Protein AF-A0A9C9G1F4-F1 (afdb_monomer)

Foldseek 3Di:
DDDDDDDDDDDDDDDDDDDDDDPPPPPPPPDDPDDDDDDDPPPPPCVVVVVVVDDPDDDDDDDDDDDDDPPPPDPPDDPVLLLVLLVVLCVPQPCVCQCVCPPVRPHQQALVSCVVVCVVPLVVQLVCQQPPDDPQHHVSPDPVDDSSSSSSNSVNSNLRRHDPVPRDDPPPADALVVLCVPQVCVCQCVPPPNNQHQLALPSCVVVVVVPLVVVLVCQQPPDDPQHHVSPDPPHDSSNSSNNSVVRNVNRHD

Nearest PDB structures (foldseek):
  8hn3-assembly2_B  TM=9.776E-01  e=4.120E-06  Chlorobaculum tepidum
  4j20-assembly2_B  TM=9.779E-01  e=7.455E-06  Chlorobaculum tepidum TLS
  8hn3-assembly1_A  TM=9.845E-01  e=9.761E-06  Chlorobaculum tepidum
  2zon-assembly1_G  TM=9.767E-01  e=1.892E-04  Achromobacter xylosoxidans
  5b6q-assembly2_B  TM=8.724E-01  e=4.482E-04  Shewanella violacea

Structure (mmCIF, N/CA/C/O backbone):
data_AF-A0A9C9G1F4-F1
#
_entry.id   AF-A0A9C9G1F4-F1
#
loop_
_atom_site.group_PDB
_atom_site.id
_atom_site.type_symbol
_atom_site.label_atom_id
_atom_site.label_alt_id
_atom_site.label_comp_id
_atom_site.label_asym_id
_atom_site.label_entity_id
_atom_site.label_seq_id
_atom_site.pdbx_PDB_ins_code
_atom_site.Cartn_x
_atom_site.Cartn_y
_atom_site.Cartn_z
_atom_site.occupancy
_atom_site.B_iso_or_equiv
_atom_site.auth_seq_id
_atom_site.auth_comp_id
_atom_site.auth_asym_id
_atom_site.auth_atom_id
_atom_site.pdbx_PDB_model_num
ATOM 1 N N . MET A 1 1 ? 56.735 -2.490 47.612 1.00 39.50 1 MET A N 1
ATOM 2 C CA . MET A 1 1 ? 57.978 -1.714 47.396 1.00 39.50 1 MET A CA 1
ATOM 3 C C . MET A 1 1 ? 58.076 -1.320 45.929 1.00 39.50 1 MET A C 1
ATOM 5 O O . MET A 1 1 ? 57.995 -2.221 45.115 1.00 39.50 1 MET A O 1
ATOM 9 N N . SER A 1 2 ? 58.310 -0.026 45.652 1.00 42.25 2 SER A N 1
ATOM 10 C CA . SER A 1 2 ? 58.831 0.568 44.395 1.00 42.25 2 SER A CA 1
ATOM 11 C C . SER A 1 2 ? 58.024 0.386 43.094 1.00 42.25 2 SER A C 1
ATOM 13 O O . SER A 1 2 ? 57.599 -0.707 42.782 1.00 42.25 2 SER A O 1
ATOM 15 N N . LYS A 1 3 ? 57.852 1.375 42.211 1.00 51.31 3 LYS A N 1
ATOM 16 C CA . LYS A 1 3 ? 58.327 2.765 42.153 1.00 51.31 3 LYS A CA 1
ATOM 17 C C . LYS A 1 3 ? 57.463 3.536 41.144 1.00 51.31 3 LYS A C 1
ATOM 19 O O . LYS A 1 3 ? 57.058 3.020 40.111 1.00 51.31 3 LYS A O 1
ATOM 24 N N . ASN A 1 4 ? 57.255 4.790 41.506 1.00 47.00 4 ASN A N 1
ATOM 25 C CA . ASN A 1 4 ? 56.699 5.921 40.780 1.00 47.00 4 ASN A CA 1
ATOM 26 C C . ASN A 1 4 ? 57.529 6.275 39.524 1.00 47.00 4 ASN A C 1
ATOM 28 O O . ASN A 1 4 ? 58.754 6.276 39.626 1.00 47.00 4 ASN A O 1
ATOM 32 N N . THR A 1 5 ? 56.906 6.662 38.401 1.00 59.69 5 THR A N 1
ATOM 33 C CA . THR A 1 5 ? 57.507 7.625 37.452 1.00 59.69 5 THR A CA 1
ATOM 34 C C . THR A 1 5 ? 56.445 8.531 36.820 1.00 59.69 5 THR A C 1
ATOM 36 O O . THR A 1 5 ? 55.532 8.100 36.123 1.00 59.69 5 THR A O 1
ATOM 39 N N . ASN A 1 6 ? 56.611 9.816 37.124 1.00 48.59 6 ASN A N 1
ATOM 40 C CA . ASN A 1 6 ? 55.934 10.992 36.596 1.00 48.59 6 ASN A CA 1
ATOM 41 C C . ASN A 1 6 ? 56.327 11.230 35.127 1.00 48.59 6 ASN A C 1
ATOM 43 O O . ASN A 1 6 ? 57.518 11.237 34.820 1.00 48.59 6 ASN A O 1
ATOM 47 N N . MET A 1 7 ? 55.368 11.554 34.255 1.00 56.59 7 MET A N 1
ATOM 48 C CA . MET A 1 7 ? 55.653 12.278 33.011 1.00 56.59 7 MET A CA 1
ATOM 49 C C . MET A 1 7 ? 54.975 13.646 33.041 1.00 56.59 7 MET A C 1
ATOM 51 O O . MET A 1 7 ? 53.758 13.774 32.919 1.00 56.59 7 MET A O 1
ATOM 55 N N . HIS A 1 8 ? 55.805 14.675 33.204 1.00 51.78 8 HIS A N 1
ATOM 56 C CA . HIS A 1 8 ? 55.449 16.074 33.039 1.00 51.78 8 HIS A CA 1
ATOM 57 C C . HIS A 1 8 ? 55.069 16.363 31.583 1.00 51.78 8 HIS A C 1
ATOM 59 O O . HIS A 1 8 ? 55.890 16.232 30.678 1.00 51.78 8 HIS A O 1
ATOM 65 N N . ARG A 1 9 ? 53.827 16.806 31.364 1.00 62.22 9 ARG A N 1
ATOM 66 C CA . ARG A 1 9 ? 53.417 17.470 30.125 1.00 62.22 9 ARG A CA 1
ATOM 67 C C . ARG A 1 9 ? 53.586 18.976 30.290 1.00 62.22 9 ARG A C 1
ATOM 69 O O . ARG A 1 9 ? 52.890 19.614 31.073 1.00 62.22 9 ARG A O 1
ATOM 76 N N . THR A 1 10 ? 54.539 19.514 29.545 1.00 62.12 10 THR A N 1
ATOM 77 C CA . THR A 1 10 ? 54.846 20.936 29.405 1.00 62.12 10 THR A CA 1
ATOM 78 C C . THR A 1 10 ? 53.658 21.680 28.786 1.00 62.12 10 THR A C 1
ATOM 80 O O . THR A 1 10 ? 53.332 21.476 27.619 1.00 62.12 10 THR A O 1
ATOM 83 N N . CYS A 1 11 ? 53.003 22.549 29.560 1.00 54.81 11 CYS A N 1
ATOM 84 C CA . CYS A 1 11 ? 52.003 23.493 29.057 1.00 5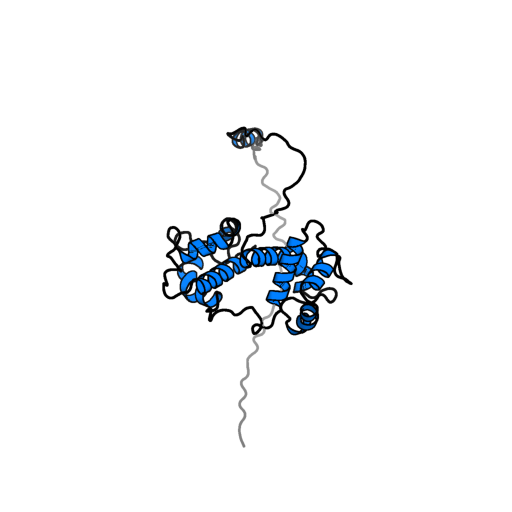4.81 11 CYS A CA 1
ATOM 85 C C . CYS A 1 11 ? 52.695 24.647 28.314 1.00 54.81 11 CYS A C 1
ATOM 87 O O . CYS A 1 11 ? 53.285 25.528 28.940 1.00 54.81 11 CYS A O 1
ATOM 89 N N . LEU A 1 12 ? 52.595 24.667 26.984 1.00 57.31 12 LEU A N 1
ATOM 90 C CA . LEU A 1 12 ? 52.912 25.839 26.166 1.00 57.31 12 LEU A CA 1
ATOM 91 C C . LEU A 1 12 ? 51.776 26.862 26.307 1.00 57.31 12 LEU A C 1
ATOM 93 O O . LEU A 1 12 ? 50.643 26.619 25.894 1.00 57.31 12 LEU A O 1
ATOM 97 N N . ARG A 1 13 ? 52.080 28.005 26.929 1.00 55.09 13 ARG A N 1
ATOM 98 C CA . ARG A 1 13 ? 51.202 29.177 27.002 1.00 55.09 13 ARG A CA 1
ATOM 99 C C . ARG A 1 13 ? 51.175 29.865 25.633 1.00 55.09 13 ARG A C 1
ATOM 101 O O . ARG A 1 13 ? 52.165 30.474 25.245 1.00 55.09 13 ARG A O 1
ATOM 108 N N . PHE A 1 14 ? 50.051 29.786 24.925 1.00 51.72 14 PHE A N 1
ATOM 109 C CA . PHE A 1 14 ? 49.761 30.672 23.798 1.00 51.72 14 PHE A CA 1
ATOM 110 C C . PHE A 1 14 ? 49.148 31.968 24.333 1.00 51.72 14 PHE A C 1
ATOM 112 O O . PHE A 1 14 ? 48.034 31.977 24.855 1.00 51.72 14 PHE A O 1
ATOM 119 N N . SER A 1 15 ? 49.904 33.057 24.230 1.00 48.03 15 SER A N 1
ATOM 120 C CA . SER A 1 15 ? 49.439 34.414 24.511 1.00 48.03 15 SER A CA 1
ATOM 121 C C . SER A 1 15 ? 48.551 34.892 23.359 1.00 48.03 15 SER A C 1
ATOM 123 O O . SER A 1 15 ? 49.014 35.019 22.228 1.00 48.03 15 SER A O 1
ATOM 125 N N . PHE A 1 16 ? 47.274 35.141 23.643 1.00 50.84 16 PHE A N 1
ATOM 126 C CA . PHE A 1 16 ? 46.303 35.706 22.706 1.00 50.84 16 PHE A CA 1
ATOM 127 C C . PHE A 1 16 ? 46.301 37.231 22.864 1.00 50.84 16 PHE A C 1
ATOM 129 O O . PHE A 1 16 ? 45.927 37.740 23.920 1.00 50.84 16 PHE A O 1
ATOM 136 N N . GLN A 1 17 ? 46.752 37.959 21.841 1.00 51.41 17 GLN A N 1
ATOM 137 C CA . GLN A 1 17 ? 46.805 39.422 21.837 1.00 51.41 17 GLN A CA 1
ATOM 138 C C . GLN A 1 17 ? 45.779 39.955 20.823 1.00 51.41 17 GLN A C 1
ATOM 140 O O . GLN A 1 17 ? 45.945 39.703 19.630 1.00 51.41 17 GLN A O 1
ATOM 145 N N . PRO A 1 18 ? 44.707 40.652 21.249 1.00 55.06 18 PRO A N 1
ATOM 146 C CA . PRO A 1 18 ? 43.699 41.173 20.340 1.00 55.06 18 PRO A CA 1
ATOM 147 C C . PRO A 1 18 ? 43.987 42.648 20.052 1.00 55.06 18 PRO A C 1
ATOM 149 O O . PRO A 1 18 ? 43.770 43.505 20.907 1.00 55.06 18 PRO A O 1
ATOM 152 N N . SER A 1 19 ? 44.459 42.981 18.852 1.00 54.28 19 SER A N 1
ATOM 153 C CA . SER A 1 19 ? 44.422 44.373 18.406 1.00 54.28 19 SER A CA 1
ATOM 154 C C . SER A 1 19 ? 44.350 44.508 16.880 1.00 54.28 19 SER A C 1
ATOM 156 O O . SER A 1 19 ? 45.116 43.913 16.133 1.00 54.28 19 SER A O 1
ATOM 158 N N . GLN A 1 20 ? 43.407 45.361 16.464 1.00 58.62 20 GLN A N 1
ATOM 159 C CA . GLN A 1 20 ? 43.347 46.095 15.195 1.00 58.62 20 GLN A CA 1
ATOM 160 C C . GLN A 1 20 ? 42.962 45.326 13.922 1.00 58.62 20 GLN A C 1
ATOM 162 O O . GLN A 1 20 ? 43.804 44.937 13.122 1.00 58.62 20 GLN A O 1
ATOM 167 N N . SER A 1 21 ? 41.657 45.234 13.648 1.00 57.12 21 SER A N 1
ATOM 168 C CA . SER A 1 21 ? 41.136 45.061 12.278 1.00 57.12 21 SER A CA 1
ATOM 169 C C . SER A 1 21 ? 39.695 45.567 12.160 1.00 57.12 21 SER A C 1
ATOM 171 O O . SER A 1 21 ? 38.778 44.799 11.897 1.00 57.12 21 SER A O 1
ATOM 173 N N . LEU A 1 22 ? 39.473 46.866 12.397 1.00 55.38 22 LEU A N 1
ATOM 174 C CA . LEU A 1 22 ? 38.133 47.457 12.235 1.00 55.38 22 LEU A CA 1
ATOM 175 C C . LEU A 1 22 ? 38.093 48.836 11.555 1.00 55.38 22 LEU A C 1
ATOM 177 O O . LEU A 1 22 ? 37.036 49.450 11.511 1.00 55.38 22 LEU A O 1
ATOM 181 N N . LEU A 1 23 ? 39.201 49.324 10.980 1.00 51.78 23 LEU A N 1
ATOM 182 C CA . LEU A 1 23 ? 39.259 50.677 10.393 1.00 51.78 23 LEU A CA 1
ATOM 183 C C . LEU A 1 23 ? 39.583 50.750 8.889 1.00 51.78 23 LEU A C 1
ATOM 185 O O . LEU A 1 23 ? 39.683 51.846 8.350 1.00 51.78 23 LEU A O 1
ATOM 189 N N . THR A 1 24 ? 39.675 49.632 8.165 1.00 52.19 24 THR A N 1
ATOM 190 C CA . THR A 1 24 ? 40.038 49.631 6.729 1.00 52.19 24 THR A CA 1
ATOM 191 C C . THR A 1 24 ? 38.861 49.543 5.744 1.00 52.19 24 THR A C 1
ATOM 193 O O . THR A 1 24 ? 39.097 49.423 4.548 1.00 52.19 24 THR A O 1
ATOM 196 N N . ILE A 1 25 ? 37.600 49.645 6.189 1.00 51.28 25 ILE A N 1
ATOM 197 C CA . ILE A 1 25 ? 36.419 49.486 5.303 1.00 51.28 25 ILE A CA 1
ATOM 198 C C . ILE A 1 25 ? 35.779 50.825 4.866 1.00 51.28 25 ILE A C 1
ATOM 200 O O . ILE A 1 25 ? 34.969 50.846 3.946 1.00 51.28 25 ILE A O 1
ATOM 204 N N . ILE A 1 26 ? 36.157 51.974 5.440 1.00 55.16 26 ILE A N 1
ATOM 205 C CA . ILE A 1 26 ? 35.406 53.235 5.227 1.00 55.16 26 ILE A CA 1
ATOM 206 C C . ILE A 1 26 ? 35.946 54.114 4.072 1.00 55.16 26 ILE A C 1
ATOM 208 O O . ILE A 1 26 ? 35.267 55.040 3.642 1.00 55.16 26 ILE A O 1
ATOM 212 N N . VAL A 1 27 ? 37.114 53.826 3.482 1.00 49.19 27 VAL A N 1
ATOM 213 C CA . VAL A 1 27 ? 37.744 54.733 2.483 1.00 49.19 27 VAL A CA 1
ATOM 214 C C . VAL A 1 27 ? 37.531 54.311 1.011 1.00 49.19 27 VAL A C 1
ATOM 216 O O . VAL A 1 27 ? 37.934 55.020 0.096 1.00 49.19 27 VAL A O 1
ATOM 219 N N . LEU A 1 28 ? 36.815 53.215 0.735 1.00 43.50 28 LEU A N 1
ATOM 220 C CA . LEU A 1 28 ? 36.560 52.711 -0.632 1.00 43.50 28 LEU A CA 1
ATOM 221 C C . LEU A 1 28 ? 35.138 53.002 -1.166 1.00 43.50 28 LEU A C 1
ATOM 223 O O . LEU A 1 28 ? 34.633 52.261 -2.000 1.00 43.50 28 LEU A O 1
ATOM 227 N N . VAL A 1 29 ? 34.476 54.072 -0.703 1.00 52.59 29 VAL A N 1
ATOM 228 C CA . VAL A 1 29 ? 33.099 54.430 -1.133 1.00 52.59 29 VAL A CA 1
ATOM 229 C C . VAL A 1 29 ? 33.038 55.675 -2.044 1.00 52.59 29 VAL A C 1
ATOM 231 O O . VAL A 1 29 ? 31.974 56.014 -2.549 1.00 52.59 29 VAL A O 1
ATOM 234 N N . SER A 1 30 ? 34.159 56.341 -2.352 1.00 54.72 30 SER A N 1
ATOM 235 C CA . SER A 1 30 ? 34.111 57.708 -2.921 1.00 54.72 30 SER A CA 1
ATOM 236 C C . SER A 1 30 ? 34.625 57.907 -4.354 1.00 54.72 30 SER A C 1
ATOM 238 O O . SER A 1 30 ? 34.910 59.045 -4.719 1.00 54.72 30 SER A O 1
ATOM 240 N N . ALA A 1 31 ? 34.728 56.878 -5.200 1.00 55.22 31 ALA A N 1
ATOM 241 C CA . ALA A 1 31 ? 34.981 57.100 -6.630 1.00 55.22 31 ALA A CA 1
ATOM 242 C C . ALA A 1 31 ? 34.637 55.872 -7.482 1.00 55.22 31 ALA A C 1
ATOM 244 O O . ALA A 1 31 ? 35.432 54.946 -7.524 1.00 55.22 31 ALA A O 1
ATOM 245 N N . LEU A 1 32 ? 33.486 55.886 -8.168 1.00 52.75 32 LEU A N 1
ATOM 246 C CA . LEU A 1 32 ? 33.290 55.319 -9.517 1.00 52.75 32 LEU A CA 1
ATOM 247 C C . LEU A 1 32 ? 31.871 55.683 -10.023 1.00 52.75 32 LEU A C 1
ATOM 249 O O . LEU A 1 32 ? 30.963 54.862 -10.057 1.00 52.75 32 LEU A O 1
ATOM 253 N N . ASN A 1 33 ? 31.670 56.952 -10.393 1.00 53.69 33 ASN A N 1
ATOM 254 C CA . ASN A 1 33 ? 30.476 57.428 -11.107 1.00 53.69 33 ASN A CA 1
ATOM 255 C C . ASN A 1 33 ? 30.832 57.686 -12.580 1.00 53.69 33 ASN A C 1
ATOM 257 O O . ASN A 1 33 ? 30.987 58.830 -13.000 1.00 53.69 33 ASN A O 1
ATOM 261 N N . LEU A 1 34 ? 30.975 56.616 -13.366 1.00 55.81 34 LEU A N 1
ATOM 262 C CA . LEU A 1 34 ? 31.088 56.685 -14.827 1.00 55.81 34 LEU A CA 1
ATOM 263 C C . LEU A 1 34 ? 30.201 55.604 -15.466 1.00 55.81 34 LEU A C 1
ATOM 265 O O . LEU A 1 34 ? 30.539 54.427 -15.464 1.00 55.81 34 LEU A O 1
ATOM 269 N N . GLY A 1 35 ? 29.062 56.055 -16.001 1.00 56.75 35 GLY A N 1
ATOM 270 C CA . GLY A 1 35 ? 28.401 55.529 -17.201 1.00 56.75 35 GLY A CA 1
ATOM 271 C C . GLY A 1 35 ? 28.007 54.051 -17.233 1.00 56.75 35 GLY A C 1
ATOM 272 O O . GLY A 1 35 ? 28.706 53.240 -17.828 1.00 56.75 35 GLY A O 1
ATOM 273 N N . MET A 1 36 ? 26.808 53.732 -16.741 1.00 50.78 36 MET A N 1
ATOM 274 C CA . MET A 1 36 ? 26.077 52.524 -17.136 1.00 50.78 36 MET A CA 1
ATOM 275 C C . MET A 1 36 ? 24.785 52.965 -17.825 1.00 50.78 36 MET A C 1
ATOM 277 O O . MET A 1 36 ? 23.850 53.429 -17.174 1.00 50.78 36 MET A O 1
ATOM 281 N N . SER A 1 37 ? 24.746 52.872 -19.154 1.00 56.50 37 SER A N 1
ATOM 282 C CA . SER A 1 37 ? 23.505 52.981 -19.920 1.00 56.50 37 SER A CA 1
ATOM 283 C C . SER A 1 37 ? 22.553 51.873 -19.467 1.00 56.50 37 SER A C 1
ATOM 285 O O . SER A 1 37 ? 22.924 50.700 -19.463 1.00 56.50 37 SER A O 1
ATOM 287 N N . SER A 1 38 ? 21.338 52.237 -19.059 1.00 57.22 38 SER A N 1
ATOM 288 C CA . SER A 1 38 ? 20.305 51.271 -18.685 1.00 57.22 38 SER A CA 1
ATOM 289 C C . SER A 1 38 ? 19.984 50.355 -19.872 1.00 57.22 38 SER A C 1
ATOM 291 O O . SER A 1 38 ? 19.696 50.876 -20.953 1.00 57.22 38 SER A O 1
ATOM 293 N N . PRO A 1 39 ? 19.967 49.020 -19.715 1.00 56.97 39 PRO A N 1
ATOM 294 C CA . PRO A 1 39 ? 19.296 48.184 -20.691 1.00 56.97 39 PRO A CA 1
ATOM 295 C C . PRO A 1 39 ? 17.797 48.474 -20.588 1.00 56.97 39 PRO A C 1
ATOM 297 O O . PRO A 1 39 ? 17.209 48.434 -19.505 1.00 56.97 39 PRO A O 1
ATOM 300 N N . THR A 1 40 ? 17.175 48.801 -21.716 1.00 55.00 40 THR A N 1
ATOM 301 C CA . THR A 1 40 ? 15.723 48.789 -21.857 1.00 55.00 40 THR A CA 1
ATOM 302 C C . THR A 1 40 ? 15.212 47.428 -21.397 1.00 55.00 40 THR A C 1
ATOM 304 O O . THR A 1 40 ? 15.60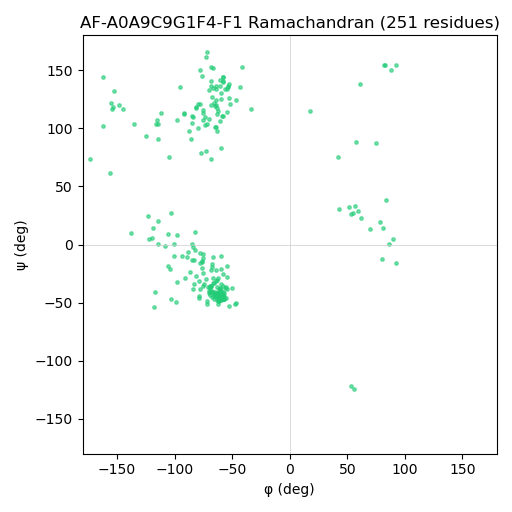6 46.388 -21.924 1.00 55.00 40 THR A O 1
ATOM 307 N N . LEU A 1 41 ? 14.344 47.435 -20.387 1.00 51.06 41 LEU A N 1
ATOM 308 C CA . LEU A 1 41 ? 13.619 46.252 -19.958 1.00 51.06 41 LEU A CA 1
ATOM 309 C C . LEU A 1 41 ? 12.708 45.846 -21.121 1.00 51.06 41 LEU A C 1
ATOM 311 O O . LEU A 1 41 ? 11.677 46.476 -21.352 1.00 51.06 41 LEU A O 1
ATOM 315 N N . ALA A 1 42 ? 13.107 44.831 -21.888 1.00 54.56 42 ALA A N 1
ATOM 316 C CA . ALA A 1 42 ? 12.196 44.173 -22.806 1.00 54.56 42 ALA A CA 1
ATOM 317 C C . ALA A 1 42 ? 11.026 43.656 -21.964 1.00 54.56 42 ALA A C 1
ATOM 319 O O . ALA A 1 42 ? 11.193 42.779 -21.115 1.00 54.56 42 ALA A O 1
ATOM 320 N N . THR A 1 43 ? 9.852 44.256 -22.140 1.00 51.84 43 THR A N 1
ATOM 321 C CA . THR A 1 43 ? 8.619 43.741 -21.562 1.00 51.84 43 THR A CA 1
ATOM 322 C C . THR A 1 43 ? 8.439 42.331 -22.108 1.00 51.84 43 THR A C 1
ATOM 324 O O . THR A 1 43 ? 8.214 42.158 -23.304 1.00 51.84 43 THR A O 1
ATOM 327 N N . VAL A 1 44 ? 8.581 41.314 -21.255 1.00 58.44 44 VAL A N 1
ATOM 328 C CA . VAL A 1 44 ? 8.171 39.956 -21.613 1.00 58.44 44 VAL A CA 1
ATOM 329 C C . VAL A 1 44 ? 6.659 40.012 -21.789 1.00 58.44 44 VAL A C 1
ATOM 331 O O . VAL A 1 44 ? 5.900 40.104 -20.826 1.00 58.44 44 VAL A O 1
ATOM 334 N N . ASN A 1 45 ? 6.231 40.062 -23.046 1.00 59.38 45 ASN A N 1
ATOM 335 C CA . ASN A 1 45 ? 4.833 40.008 -23.415 1.00 59.38 45 ASN A CA 1
ATOM 336 C C . ASN A 1 45 ? 4.355 38.567 -23.212 1.00 59.38 45 ASN A C 1
ATOM 338 O O . ASN A 1 45 ? 4.634 37.688 -24.027 1.00 59.38 45 ASN A O 1
ATOM 342 N N . ASN A 1 46 ? 3.627 38.322 -22.124 1.00 61.62 46 ASN A N 1
ATOM 343 C CA . ASN A 1 46 ? 3.092 37.000 -21.787 1.00 61.62 46 ASN A CA 1
ATOM 344 C C . ASN A 1 46 ? 2.146 36.428 -22.864 1.00 61.62 46 ASN A C 1
ATOM 346 O O . ASN A 1 46 ? 1.805 35.250 -22.806 1.00 61.62 46 ASN A O 1
ATOM 350 N N . GLN A 1 47 ? 1.756 37.225 -23.863 1.00 61.50 47 GLN A N 1
ATOM 351 C CA . GLN A 1 47 ? 0.906 36.789 -24.966 1.00 61.50 47 GLN A CA 1
ATOM 352 C C . GLN A 1 47 ? 1.580 35.761 -25.893 1.00 61.50 47 GLN A C 1
ATOM 354 O O . GLN A 1 47 ? 0.911 34.845 -26.363 1.00 61.50 47 GLN A O 1
ATOM 359 N N . GLU A 1 48 ? 2.899 35.836 -26.100 1.00 59.72 48 GLU A N 1
ATOM 360 C CA . GLU A 1 48 ? 3.618 34.910 -26.998 1.00 59.72 48 GLU A CA 1
ATOM 361 C C . GLU A 1 48 ? 3.811 33.511 -26.372 1.00 59.72 48 GLU A C 1
ATOM 363 O O . GLU A 1 48 ? 3.899 32.499 -27.069 1.00 59.72 48 GLU A O 1
ATOM 368 N N . ILE A 1 49 ? 3.796 33.434 -25.035 1.00 60.81 49 ILE A N 1
ATOM 369 C CA . ILE A 1 49 ? 3.792 32.174 -24.278 1.00 60.81 49 ILE A CA 1
ATOM 370 C C . ILE A 1 49 ? 2.405 31.518 -24.317 1.00 60.81 49 ILE A C 1
ATOM 372 O O . ILE A 1 49 ? 2.311 30.296 -24.415 1.00 60.81 49 ILE A O 1
ATOM 376 N N . ILE A 1 50 ? 1.330 32.311 -24.303 1.00 60.28 50 ILE A N 1
ATOM 377 C CA . ILE A 1 50 ? -0.054 31.812 -24.333 1.00 60.28 50 ILE A CA 1
ATOM 378 C C . ILE A 1 50 ? -0.388 31.159 -25.683 1.00 60.28 50 ILE A C 1
ATOM 380 O O . ILE A 1 50 ? -1.059 30.126 -25.709 1.00 60.28 50 ILE A O 1
ATOM 384 N N . ASP A 1 51 ? 0.138 31.671 -26.798 1.00 63.44 51 ASP A N 1
ATOM 385 C CA . ASP A 1 51 ? -0.117 31.087 -28.123 1.00 63.44 51 ASP A CA 1
ATOM 386 C C . ASP A 1 51 ? 0.514 29.695 -28.322 1.00 63.44 51 ASP A C 1
ATOM 388 O O . ASP A 1 51 ? 0.063 28.936 -29.181 1.00 63.44 51 ASP A O 1
ATOM 392 N N . ARG A 1 52 ? 1.484 29.295 -27.485 1.00 64.94 52 ARG A N 1
ATOM 393 C CA . ARG A 1 52 ? 2.049 27.929 -27.478 1.00 64.94 52 ARG A CA 1
ATOM 394 C C . ARG A 1 52 ? 1.302 26.938 -26.581 1.00 64.94 52 ARG A C 1
ATOM 396 O O . ARG A 1 5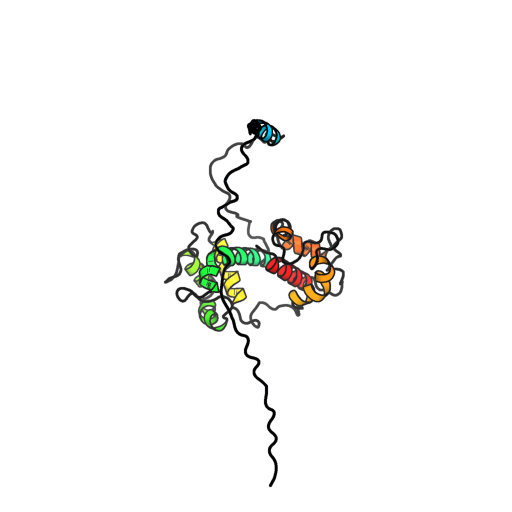2 ? 1.619 25.752 -26.615 1.00 64.94 52 ARG A O 1
ATOM 403 N N . ILE A 1 53 ? 0.322 27.401 -25.803 1.00 63.75 53 ILE A N 1
ATOM 404 C CA . ILE A 1 53 ? -0.511 26.576 -24.905 1.00 63.75 53 ILE A CA 1
ATOM 405 C C . ILE A 1 53 ? -1.921 26.391 -25.499 1.00 63.75 53 ILE A C 1
ATOM 407 O O . ILE A 1 53 ? -2.811 25.845 -24.852 1.00 63.75 53 ILE A O 1
ATOM 411 N N . LYS A 1 54 ? -2.158 26.807 -26.751 1.00 49.00 54 LYS A N 1
ATOM 412 C CA . LYS A 1 54 ? -3.430 26.520 -27.422 1.00 49.00 54 LYS A CA 1
ATOM 413 C C . LYS A 1 54 ? -3.576 25.006 -27.643 1.00 49.00 54 LYS A C 1
ATOM 415 O O . LYS A 1 54 ? -2.717 24.406 -28.293 1.00 49.00 54 LYS A O 1
ATOM 420 N N . PRO A 1 55 ? -4.633 24.367 -27.110 1.00 63.97 55 PRO A N 1
ATOM 421 C CA . PRO A 1 55 ? -4.879 22.954 -27.347 1.00 63.97 55 PRO A CA 1
ATOM 422 C C . PRO A 1 55 ? -5.210 22.732 -28.827 1.00 63.97 55 PRO A C 1
ATOM 424 O O . PRO A 1 55 ? -5.999 23.461 -29.417 1.00 63.97 55 PRO A O 1
ATOM 427 N N . VAL A 1 56 ? -4.611 21.705 -29.430 1.00 55.91 56 VAL A N 1
ATOM 428 C CA . VAL A 1 56 ? -4.778 21.358 -30.857 1.00 55.91 56 VAL A CA 1
ATOM 429 C C . VAL A 1 56 ? -6.051 20.546 -31.142 1.00 55.91 56 VAL A C 1
ATOM 431 O O . VAL A 1 56 ? -6.216 20.010 -32.234 1.00 55.91 56 VAL A O 1
ATOM 434 N N . ALA A 1 57 ? -6.955 20.438 -30.168 1.00 50.97 57 ALA A N 1
ATOM 435 C CA . ALA A 1 57 ? -8.216 19.728 -30.309 1.00 50.97 57 ALA A CA 1
ATOM 436 C C . ALA A 1 57 ? -9.301 20.381 -29.444 1.00 50.97 57 ALA A C 1
ATOM 438 O O . ALA A 1 57 ? -9.181 20.426 -28.219 1.00 50.97 57 ALA A O 1
ATOM 439 N N . GLU A 1 58 ? -10.371 20.849 -30.085 1.00 54.97 58 GLU A N 1
ATOM 440 C CA . GLU A 1 58 ? -11.635 21.150 -29.417 1.00 54.97 58 GLU A CA 1
ATOM 441 C C . GLU A 1 58 ? -12.388 19.830 -29.220 1.00 54.97 58 GLU A C 1
ATOM 443 O O . GLU A 1 58 ? -12.979 19.269 -30.142 1.00 54.97 58 GLU A O 1
ATOM 448 N N . LEU A 1 59 ? -12.309 19.286 -28.007 1.00 40.59 59 LEU A N 1
ATOM 449 C CA . LEU A 1 59 ? -13.185 18.205 -27.576 1.00 40.59 59 LEU A CA 1
ATOM 450 C C . LEU A 1 59 ? -14.480 18.838 -27.076 1.00 40.59 59 LEU A C 1
ATOM 452 O O . LEU A 1 59 ? -14.497 19.474 -26.024 1.00 40.59 59 LEU A O 1
ATOM 456 N N . ASN A 1 60 ? -15.559 18.647 -27.832 1.00 44.62 60 ASN A N 1
ATOM 457 C CA . ASN A 1 60 ? -16.906 18.984 -27.389 1.00 44.62 60 ASN A CA 1
ATOM 458 C C . ASN A 1 60 ? -17.261 18.131 -26.169 1.00 44.62 60 ASN A C 1
ATOM 460 O O . ASN A 1 60 ? -17.687 16.981 -26.296 1.00 44.62 60 ASN A O 1
ATOM 464 N N . VAL A 1 61 ? -17.090 18.703 -24.982 1.00 43.53 61 VAL A N 1
ATOM 465 C CA . VAL A 1 61 ? -17.691 18.178 -23.762 1.00 43.53 61 VAL A CA 1
ATOM 466 C C . VAL A 1 61 ? -19.096 18.754 -23.704 1.00 43.53 61 VAL A C 1
ATOM 468 O O . VAL A 1 61 ? -19.281 19.936 -23.431 1.00 43.53 61 VAL A O 1
ATOM 471 N N . VAL A 1 62 ? -20.091 17.925 -24.009 1.00 41.41 62 VAL A N 1
ATOM 472 C CA . VAL A 1 62 ? -21.472 18.231 -23.635 1.00 41.41 62 VAL A CA 1
ATOM 473 C C . VAL A 1 62 ? -21.539 18.290 -22.110 1.00 41.41 62 VAL A C 1
ATOM 475 O O . VAL A 1 62 ? -21.274 17.302 -21.423 1.00 41.41 62 VAL A O 1
ATOM 478 N N . GLU A 1 63 ? -21.828 19.481 -21.594 1.00 46.78 63 GLU A N 1
ATOM 479 C CA . GLU A 1 63 ? -22.051 19.742 -20.177 1.00 46.78 63 GLU A CA 1
ATOM 480 C C . GLU A 1 63 ? -23.274 18.966 -19.681 1.00 46.78 63 GLU A C 1
ATOM 482 O O . GLU A 1 63 ? -24.402 19.200 -20.108 1.00 46.78 63 GLU A O 1
ATOM 487 N N . ALA A 1 64 ? -23.037 18.063 -18.733 1.00 34.41 64 ALA A N 1
ATOM 488 C CA . ALA A 1 64 ? -24.038 17.620 -17.776 1.00 34.41 64 ALA A CA 1
ATOM 489 C C . ALA A 1 64 ? -23.469 17.851 -16.366 1.00 34.41 64 ALA A C 1
ATOM 491 O O . ALA A 1 64 ? -22.665 17.080 -15.849 1.00 34.41 64 ALA A O 1
ATOM 492 N N . GLU A 1 65 ? -23.820 19.023 -15.847 1.00 45.88 65 GLU A N 1
ATOM 493 C CA . GLU A 1 65 ? -23.974 19.465 -14.457 1.00 45.88 65 GLU A CA 1
ATOM 494 C C . GLU A 1 65 ? -23.325 18.634 -13.316 1.00 45.88 65 GLU A C 1
ATOM 496 O O . GLU A 1 65 ? -23.706 17.514 -12.989 1.00 45.88 65 GLU A O 1
ATOM 501 N N . THR A 1 66 ? -22.354 19.283 -12.658 1.00 42.84 66 THR A N 1
ATOM 502 C CA . THR A 1 66 ? -22.048 19.256 -11.210 1.00 42.84 66 THR A CA 1
ATOM 503 C C . THR A 1 66 ? -22.104 17.919 -10.449 1.00 42.84 66 THR A C 1
ATOM 505 O O . THR A 1 66 ? -22.891 17.722 -9.525 1.00 42.84 66 THR A O 1
ATOM 508 N N . LYS A 1 67 ? -21.086 17.072 -10.652 1.00 33.72 67 LYS A N 1
ATOM 509 C CA . LYS A 1 67 ? -20.514 16.253 -9.565 1.00 33.72 67 LYS A CA 1
ATOM 510 C C . LYS A 1 67 ? -19.060 15.912 -9.880 1.00 33.72 67 LYS A C 1
ATOM 512 O O . LYS A 1 67 ? -18.783 15.233 -10.863 1.00 33.72 67 LYS A O 1
ATOM 517 N N . VAL A 1 68 ? -18.121 16.360 -9.041 1.00 33.12 68 VAL A N 1
ATOM 518 C CA . VAL A 1 68 ? -16.761 15.796 -9.035 1.00 33.12 68 VAL A CA 1
ATOM 519 C C . VAL A 1 68 ? -16.923 14.281 -8.881 1.00 33.12 68 VAL A C 1
ATOM 521 O O . VAL A 1 68 ? -17.616 13.871 -7.942 1.00 33.12 68 VAL A O 1
ATOM 524 N N . PRO A 1 69 ? -16.347 13.440 -9.758 1.00 34.34 69 PRO A N 1
ATOM 525 C CA . PRO A 1 69 ? -16.418 12.004 -9.576 1.00 34.34 69 PRO A CA 1
ATOM 526 C C . PRO A 1 69 ? -15.740 11.673 -8.249 1.00 34.34 69 PRO A C 1
ATOM 528 O O . PRO A 1 69 ? -14.517 11.727 -8.115 1.00 34.34 69 PRO A O 1
ATOM 531 N N . SER A 1 70 ? -16.558 11.345 -7.248 1.00 40.50 70 SER A N 1
ATOM 532 C CA . SER A 1 70 ? -16.152 10.432 -6.192 1.00 40.50 70 SER A CA 1
ATOM 533 C C . SER A 1 70 ? -15.514 9.252 -6.914 1.00 40.50 70 SER A C 1
ATOM 535 O O . SER A 1 70 ? -16.113 8.730 -7.857 1.00 40.50 70 SER A O 1
ATOM 537 N N . GLN A 1 71 ? -14.272 8.914 -6.572 1.00 42.50 71 GLN A N 1
ATOM 538 C CA . GLN A 1 71 ? -13.591 7.764 -7.155 1.00 42.50 71 GLN A CA 1
ATOM 539 C C . GLN A 1 71 ? -14.280 6.488 -6.669 1.00 42.50 71 GLN A C 1
ATOM 541 O O . GLN A 1 71 ? -13.760 5.757 -5.836 1.00 42.50 71 GLN A O 1
ATOM 546 N N . THR A 1 72 ? -15.471 6.216 -7.191 1.00 40.25 72 THR A N 1
ATOM 547 C CA . THR A 1 72 ? -16.121 4.920 -7.112 1.00 40.25 72 THR A CA 1
ATOM 548 C C . THR A 1 72 ? -15.441 4.034 -8.142 1.00 40.25 72 THR A C 1
ATOM 550 O O . THR A 1 72 ? -15.946 3.823 -9.246 1.00 40.25 72 THR A O 1
ATOM 553 N N . ASN A 1 73 ? -14.265 3.522 -7.796 1.00 48.06 73 ASN A N 1
ATOM 554 C CA . ASN A 1 73 ? -13.794 2.320 -8.457 1.00 48.06 73 ASN A CA 1
ATOM 555 C C . ASN A 1 73 ? -14.658 1.182 -7.920 1.00 48.06 73 ASN A C 1
ATOM 557 O O . ASN A 1 73 ? -14.508 0.765 -6.774 1.00 48.06 73 ASN A O 1
ATOM 561 N N . ASN A 1 74 ? -15.606 0.761 -8.758 1.00 39.59 74 ASN A N 1
ATOM 562 C CA . ASN A 1 74 ? -16.421 -0.435 -8.604 1.00 39.59 74 ASN A CA 1
ATOM 563 C C . ASN A 1 74 ? -15.622 -1.556 -7.922 1.00 39.59 74 ASN A C 1
ATOM 565 O O . ASN A 1 74 ? -14.624 -2.047 -8.455 1.00 39.59 74 ASN A O 1
ATOM 569 N N . LEU A 1 75 ? -16.081 -1.942 -6.733 1.00 46.88 75 LEU A N 1
ATOM 570 C CA . LEU A 1 75 ? -15.548 -3.034 -5.935 1.00 46.88 75 LEU A CA 1
ATOM 571 C C . LEU A 1 75 ? -15.923 -4.372 -6.574 1.00 46.88 75 LEU A C 1
ATOM 573 O O . LEU A 1 75 ? -16.840 -5.036 -6.119 1.00 46.88 75 LEU A O 1
ATOM 577 N N . ASN A 1 76 ? -15.167 -4.760 -7.596 1.00 47.03 76 ASN A N 1
ATOM 578 C CA . ASN A 1 76 ? -14.808 -6.159 -7.850 1.00 47.03 76 ASN A CA 1
ATOM 579 C C . ASN A 1 76 ? -13.269 -6.301 -7.890 1.00 47.03 76 ASN A C 1
ATOM 581 O O . ASN A 1 76 ? -12.729 -7.178 -8.558 1.00 47.03 76 ASN A O 1
ATOM 585 N N . GLY A 1 77 ? -12.552 -5.380 -7.236 1.00 46.34 77 GLY A N 1
ATOM 586 C CA . GLY A 1 77 ? -11.094 -5.302 -7.238 1.00 46.34 77 GLY A CA 1
ATOM 587 C C . GLY A 1 77 ? -10.508 -6.007 -6.024 1.00 46.34 77 GLY A C 1
ATOM 588 O O . GLY A 1 77 ? -11.019 -5.852 -4.918 1.00 46.34 77 GLY A O 1
ATOM 589 N N . ASP A 1 78 ? -9.458 -6.788 -6.255 1.00 55.75 78 ASP A N 1
ATOM 590 C CA . ASP A 1 78 ? -8.799 -7.649 -5.280 1.00 55.75 78 ASP A CA 1
ATOM 591 C C . ASP A 1 78 ? -8.617 -7.022 -3.871 1.00 55.75 78 ASP A C 1
ATOM 593 O O . ASP A 1 78 ? -8.503 -5.805 -3.660 1.00 55.75 78 ASP A O 1
ATOM 597 N N . ALA A 1 79 ? -8.564 -7.887 -2.854 1.00 56.03 79 ALA A N 1
ATOM 598 C CA . ALA A 1 79 ? -8.327 -7.486 -1.463 1.00 56.03 79 ALA A CA 1
ATOM 599 C C . ALA A 1 79 ? -7.038 -6.645 -1.288 1.00 56.03 79 ALA A C 1
ATOM 601 O O . ALA A 1 79 ? -6.876 -5.918 -0.307 1.00 56.03 79 ALA A O 1
ATOM 602 N N . LEU A 1 80 ? -6.132 -6.709 -2.265 1.00 54.00 80 LEU A N 1
ATOM 603 C CA . LEU A 1 80 ? -4.809 -6.108 -2.277 1.00 54.00 80 LEU A CA 1
ATOM 604 C C . LEU A 1 80 ? -4.806 -4.627 -2.723 1.00 54.00 80 LEU A C 1
ATOM 606 O O . LEU A 1 80 ? -4.114 -3.792 -2.138 1.00 54.00 80 LEU A O 1
ATOM 610 N N . THR A 1 81 ? -5.631 -4.269 -3.697 1.00 60.25 81 THR A N 1
ATOM 611 C CA . THR A 1 81 ? -5.878 -2.917 -4.210 1.00 60.25 81 THR A CA 1
ATOM 612 C C . THR A 1 81 ? -6.640 -2.120 -3.166 1.00 60.25 81 THR A C 1
ATOM 614 O O . THR A 1 81 ? -6.292 -0.974 -2.876 1.00 60.25 81 THR A O 1
ATOM 617 N N . THR A 1 82 ? -7.602 -2.775 -2.512 1.00 65.38 82 THR A N 1
ATOM 618 C CA . THR A 1 82 ? -8.303 -2.235 -1.343 1.00 65.38 82 THR A CA 1
ATOM 619 C C . THR A 1 82 ? -7.324 -1.934 -0.202 1.00 65.38 82 THR A C 1
ATOM 621 O O . THR A 1 82 ? -7.387 -0.858 0.393 1.00 65.38 82 THR A O 1
ATOM 624 N N . ALA A 1 83 ? -6.355 -2.821 0.062 1.00 66.00 83 ALA A N 1
ATOM 625 C CA . ALA A 1 83 ? -5.337 -2.600 1.093 1.00 66.00 83 ALA A CA 1
ATOM 626 C C . ALA A 1 83 ? -4.411 -1.406 0.783 1.00 66.00 83 ALA A C 1
ATOM 628 O O . ALA A 1 83 ? -4.106 -0.609 1.673 1.00 66.00 83 ALA A O 1
ATOM 629 N N . LEU A 1 84 ? -3.993 -1.229 -0.475 1.00 68.62 84 LEU A N 1
ATOM 630 C CA . LEU A 1 84 ? -3.191 -0.067 -0.874 1.00 68.62 84 LEU A CA 1
ATOM 631 C C . LEU A 1 84 ? -3.951 1.255 -0.800 1.00 68.62 84 LEU A C 1
ATOM 633 O O . LEU A 1 84 ? -3.385 2.282 -0.411 1.00 68.62 84 LEU A O 1
ATOM 637 N N . PHE A 1 85 ? -5.217 1.245 -1.206 1.00 79.62 85 PHE A N 1
ATOM 638 C CA . PHE A 1 85 ? -6.072 2.417 -1.116 1.00 79.62 85 PHE A CA 1
ATOM 639 C C . PHE A 1 85 ? -6.304 2.804 0.351 1.00 79.62 85 PHE A C 1
ATOM 641 O O . PHE A 1 85 ? -6.102 3.962 0.725 1.00 79.62 85 PHE A O 1
ATOM 648 N N . GLY A 1 86 ? -6.563 1.810 1.204 1.00 85.88 86 GLY A N 1
ATOM 649 C CA . GLY A 1 86 ? -6.634 1.971 2.653 1.00 85.88 86 GLY A CA 1
ATOM 650 C C . GLY A 1 86 ? -5.377 2.596 3.258 1.00 85.88 86 GLY A C 1
ATOM 651 O O . GLY A 1 86 ? -5.479 3.564 4.013 1.00 85.88 86 GLY A O 1
ATOM 652 N N . ARG A 1 87 ? -4.182 2.132 2.861 1.00 85.31 87 ARG A N 1
ATOM 653 C CA . ARG A 1 87 ? -2.905 2.735 3.289 1.00 85.31 87 ARG A CA 1
ATOM 654 C C . ARG A 1 87 ? -2.817 4.213 2.937 1.00 85.31 87 ARG A C 1
ATOM 656 O O . ARG A 1 87 ? -2.402 5.020 3.764 1.00 85.31 87 ARG A O 1
ATOM 663 N N . ARG A 1 88 ? -3.175 4.583 1.704 1.00 86.00 88 ARG A N 1
ATOM 664 C CA . ARG A 1 88 ? -3.100 5.978 1.243 1.00 86.00 88 ARG A CA 1
ATOM 665 C C . ARG A 1 88 ? -3.972 6.888 2.103 1.00 86.00 88 ARG A C 1
ATOM 667 O O . ARG A 1 88 ? -3.527 7.972 2.478 1.00 86.00 88 ARG A O 1
ATOM 674 N N . ILE A 1 89 ? -5.191 6.455 2.403 1.00 93.31 89 ILE A N 1
ATOM 675 C CA . ILE A 1 89 ? -6.125 7.215 3.238 1.00 93.31 89 ILE A CA 1
ATOM 676 C C . ILE A 1 89 ? -5.610 7.287 4.675 1.00 93.31 89 ILE A C 1
ATOM 678 O O . ILE A 1 89 ? -5.549 8.380 5.238 1.00 93.31 89 ILE A O 1
ATOM 682 N N . TYR A 1 90 ? -5.133 6.168 5.232 1.00 94.94 90 TYR A N 1
ATOM 683 C CA . TYR A 1 90 ? -4.483 6.153 6.542 1.00 94.94 90 TYR A CA 1
ATOM 684 C C . TYR A 1 90 ? -3.347 7.179 6.610 1.00 94.94 90 TYR A C 1
ATOM 686 O O . TYR A 1 90 ? -3.356 8.044 7.482 1.00 94.94 90 TYR A O 1
ATOM 694 N N . SER A 1 91 ? -2.407 7.137 5.665 1.00 92.62 91 SER A N 1
ATOM 695 C CA . SER A 1 91 ? -1.248 8.032 5.640 1.00 92.62 91 SER A CA 1
ATOM 696 C C . SER A 1 91 ? -1.634 9.508 5.562 1.00 92.62 91 SER A C 1
ATOM 698 O O . SER A 1 91 ? -1.003 10.326 6.227 1.00 92.62 91 SER A O 1
ATOM 700 N N . LYS A 1 92 ? -2.661 9.856 4.776 1.00 93.75 92 LYS A N 1
ATOM 701 C CA . LYS A 1 92 ? -3.073 11.252 4.555 1.00 93.75 92 LYS A CA 1
ATOM 702 C C . LYS A 1 92 ? -3.986 11.816 5.640 1.00 93.75 92 LYS A C 1
ATOM 704 O O . LYS A 1 92 ? -3.935 13.014 5.895 1.00 93.75 92 LYS A O 1
ATOM 709 N N . THR A 1 93 ? -4.846 10.991 6.231 1.00 95.88 93 THR A N 1
ATOM 710 C CA . THR A 1 93 ? -5.929 11.465 7.109 1.00 95.88 93 THR A CA 1
ATOM 711 C C . THR A 1 93 ? -5.783 10.960 8.537 1.00 95.88 93 THR A C 1
ATOM 713 O O . THR A 1 93 ? -5.998 11.716 9.476 1.00 95.88 93 THR A O 1
ATOM 716 N N . CYS A 1 94 ? -5.392 9.702 8.729 1.00 96.00 94 CYS A N 1
ATOM 717 C CA . CYS A 1 94 ? -5.459 9.057 10.041 1.00 96.00 94 CYS A CA 1
ATOM 718 C C . CYS A 1 94 ? -4.117 9.079 10.792 1.00 96.00 94 CYS A C 1
ATOM 720 O O . CYS A 1 94 ? -4.096 9.125 12.022 1.00 96.00 94 CYS A O 1
ATOM 722 N N . LYS A 1 95 ? -2.993 9.028 10.065 1.00 95.62 95 LYS A N 1
ATOM 723 C CA . LYS A 1 95 ? -1.639 8.814 10.603 1.00 95.62 95 LYS A CA 1
ATOM 724 C C . LYS A 1 95 ? -1.176 9.923 11.543 1.00 95.62 95 LYS A C 1
ATOM 726 O O . LYS A 1 95 ? -0.425 9.634 12.470 1.00 95.62 95 LYS A O 1
ATOM 731 N N . SER A 1 96 ? -1.627 11.161 11.347 1.00 93.88 96 SER A N 1
ATOM 732 C CA . SER A 1 96 ? -1.293 12.284 12.235 1.00 93.88 96 SER A CA 1
ATOM 733 C C . SER A 1 96 ? -1.635 11.977 13.696 1.00 93.88 96 SER A C 1
ATOM 735 O O . SER A 1 96 ? -0.840 12.287 14.584 1.00 93.88 96 SER A O 1
ATOM 737 N N . CYS A 1 97 ? -2.759 11.291 13.928 1.00 96.25 97 CYS A N 1
ATOM 738 C CA . CYS A 1 97 ? -3.203 10.884 15.256 1.00 96.25 97 CYS A CA 1
ATOM 739 C C . CYS A 1 97 ? -2.860 9.426 15.572 1.00 96.25 97 CYS A C 1
ATOM 741 O O . CYS A 1 97 ? -2.269 9.138 16.606 1.00 96.25 97 CYS A O 1
ATOM 743 N N . HIS A 1 98 ? -3.173 8.493 14.673 1.00 95.88 98 HIS A N 1
ATOM 744 C CA . HIS A 1 98 ? -3.001 7.055 14.911 1.00 95.88 98 HIS A CA 1
ATOM 745 C C . HIS A 1 98 ? -1.578 6.533 14.661 1.00 95.88 98 HIS A C 1
ATOM 747 O O . HIS A 1 98 ? -1.302 5.364 14.918 1.00 95.88 98 HIS A O 1
ATOM 753 N N . GLY A 1 99 ? -0.665 7.375 14.175 1.00 92.62 99 GLY A N 1
ATOM 754 C CA . GLY A 1 99 ? 0.770 7.085 14.145 1.00 92.62 99 GLY A CA 1
ATOM 755 C C . GLY A 1 99 ? 1.508 7.576 15.393 1.00 92.62 99 GLY A C 1
ATOM 756 O O . GLY A 1 99 ? 2.514 6.986 15.771 1.00 92.62 99 GLY A O 1
ATOM 757 N N . SER A 1 100 ? 1.011 8.638 16.036 1.00 90.38 100 SER A N 1
ATOM 758 C CA . SER A 1 100 ? 1.641 9.295 17.193 1.00 90.38 100 SER A CA 1
ATOM 759 C C . SER A 1 100 ? 0.963 8.974 18.528 1.00 90.38 100 SER A C 1
ATOM 761 O O . SER A 1 100 ? 1.579 9.112 19.580 1.00 90.38 100 SER A O 1
ATOM 763 N N . GLY A 1 101 ? -0.299 8.544 18.491 1.00 91.12 101 GLY A N 1
ATOM 764 C CA . GLY A 1 101 ? -1.120 8.293 19.671 1.00 91.12 101 GLY A CA 1
ATOM 765 C C . GLY A 1 101 ? -1.692 9.555 20.311 1.00 91.12 101 GLY A C 1
ATOM 766 O O . GLY A 1 101 ? -2.065 9.527 21.482 1.00 91.12 101 GLY A O 1
ATOM 767 N N . ILE A 1 102 ? -1.755 10.674 19.579 1.00 91.62 102 ILE A N 1
ATOM 768 C CA . ILE A 1 102 ? -2.301 11.930 20.111 1.00 91.62 102 ILE A CA 1
ATOM 769 C C . ILE A 1 102 ? -3.747 11.732 20.593 1.00 91.62 102 ILE A C 1
ATOM 771 O O . ILE A 1 102 ? -4.511 10.985 19.981 1.00 91.62 102 ILE A O 1
ATOM 775 N N . MET A 1 103 ? -4.137 12.408 21.677 1.00 89.50 103 MET A N 1
ATOM 776 C CA . MET A 1 103 ? -5.482 12.297 22.269 1.00 89.50 103 MET A CA 1
ATOM 777 C C . MET A 1 103 ? -5.879 10.858 22.655 1.00 89.50 103 MET A C 1
ATOM 779 O O . MET A 1 103 ? -7.052 10.488 22.542 1.00 89.50 103 MET A O 1
ATOM 783 N N . ASP A 1 104 ? -4.899 10.054 23.080 1.00 88.81 104 ASP A N 1
ATOM 784 C CA . ASP A 1 104 ? -5.046 8.630 23.408 1.00 88.81 104 ASP A CA 1
ATOM 785 C C . ASP A 1 104 ? -5.552 7.784 22.227 1.00 88.81 104 ASP A C 1
ATOM 787 O O . ASP A 1 104 ? -6.223 6.760 22.400 1.00 88.81 104 ASP A O 1
ATOM 791 N N . ALA A 1 105 ? -5.244 8.211 20.997 1.00 92.94 105 ALA A N 1
ATOM 792 C CA . ALA A 1 105 ? -5.544 7.433 19.807 1.00 92.94 105 ALA A CA 1
ATOM 793 C C . ALA A 1 105 ? -4.755 6.108 19.828 1.00 92.94 105 ALA A C 1
ATOM 795 O O . ALA A 1 105 ? -3.546 6.108 20.072 1.00 92.94 105 ALA A O 1
ATOM 796 N N . PRO A 1 106 ? -5.388 4.959 19.529 1.00 92.94 106 PRO A N 1
ATOM 797 C CA . PRO A 1 106 ? -4.668 3.697 19.441 1.00 92.94 106 PRO A CA 1
ATOM 798 C C . PRO A 1 106 ? -3.662 3.748 18.287 1.00 92.94 106 PRO A C 1
ATOM 800 O O . PRO A 1 106 ? -4.029 4.026 17.139 1.00 92.94 106 PRO A O 1
ATOM 803 N N . THR A 1 107 ? -2.392 3.482 18.599 1.00 93.31 107 THR A N 1
ATOM 804 C CA . THR A 1 107 ? -1.282 3.554 17.645 1.00 93.31 107 THR A CA 1
ATOM 805 C C . THR A 1 107 ? -1.211 2.313 16.770 1.00 93.31 107 THR A C 1
ATOM 807 O O . THR A 1 107 ? -1.099 1.196 17.271 1.00 93.31 107 THR A O 1
ATOM 810 N N . VAL A 1 108 ? -1.303 2.490 15.453 1.00 90.75 108 VAL A N 1
ATOM 811 C CA . VAL A 1 108 ? -1.185 1.384 14.488 1.00 90.75 108 VAL A CA 1
ATOM 812 C C . VAL A 1 108 ? 0.190 0.729 14.621 1.00 90.75 108 VAL A C 1
ATOM 814 O O . VAL A 1 108 ? 1.195 1.426 14.752 1.00 90.75 108 VAL A O 1
ATOM 817 N N . GLY A 1 109 ? 0.234 -0.604 14.609 1.00 84.12 109 GLY A N 1
ATOM 818 C CA . GLY A 1 109 ? 1.456 -1.382 14.858 1.00 84.12 109 GLY A CA 1
ATOM 819 C C . GLY A 1 109 ? 1.659 -1.794 16.316 1.00 84.12 109 GLY A C 1
ATOM 820 O O . GLY A 1 109 ? 2.421 -2.721 16.590 1.00 84.12 109 GLY A O 1
ATOM 821 N N . ASN A 1 110 ? 0.946 -1.185 17.268 1.00 86.56 110 ASN A N 1
ATOM 822 C CA . ASN A 1 110 ? 0.943 -1.651 18.651 1.00 86.56 110 ASN A CA 1
ATOM 823 C C . ASN A 1 110 ? -0.107 -2.755 18.832 1.00 86.56 110 ASN A C 1
ATOM 825 O O . ASN A 1 110 ? -1.270 -2.510 19.153 1.00 86.56 110 ASN A O 1
ATOM 829 N N . THR A 1 111 ? 0.327 -3.998 18.639 1.00 83.56 111 THR A N 1
ATOM 830 C CA . THR A 1 111 ? -0.544 -5.182 18.695 1.00 83.56 111 THR A CA 1
ATOM 831 C C . THR A 1 111 ? -1.266 -5.335 20.035 1.00 83.56 111 THR A C 1
ATOM 833 O O . THR A 1 111 ? -2.435 -5.718 20.075 1.00 83.56 111 THR A O 1
ATOM 836 N N . LYS A 1 112 ? -0.607 -4.979 21.145 1.00 85.81 112 LYS A N 1
ATOM 837 C CA . LYS A 1 112 ? -1.185 -5.076 22.493 1.00 85.81 112 LYS A CA 1
ATOM 838 C C . LYS A 1 112 ? -2.290 -4.047 22.721 1.00 85.81 112 LYS A C 1
ATOM 840 O O . LYS A 1 112 ? -3.312 -4.394 23.306 1.00 85.81 112 LYS A O 1
ATOM 845 N N . SER A 1 113 ? -2.109 -2.806 22.264 1.00 83.44 113 SER A N 1
ATOM 846 C CA . SER A 1 113 ? -3.147 -1.777 22.401 1.00 83.44 113 SER A CA 1
ATOM 847 C C . SER A 1 113 ? -4.321 -2.013 21.449 1.00 83.44 113 SER A C 1
ATOM 849 O O . SER A 1 113 ? -5.453 -1.693 21.798 1.00 83.44 113 SER A O 1
ATOM 851 N N . TRP A 1 114 ? -4.085 -2.633 20.287 1.00 91.75 114 TRP A N 1
ATOM 852 C CA . TRP A 1 114 ? -5.121 -2.922 19.291 1.00 91.75 114 TRP A CA 1
ATOM 853 C C . TRP A 1 114 ? -5.955 -4.171 19.553 1.00 91.75 114 TRP A C 1
ATOM 855 O O . TRP A 1 114 ? -7.120 -4.193 19.157 1.00 91.75 114 TRP A O 1
ATOM 865 N N . ALA A 1 115 ? -5.433 -5.175 20.257 1.00 88.06 115 ALA A N 1
ATOM 866 C CA . ALA A 1 115 ? -6.172 -6.395 20.593 1.00 88.06 115 ALA A CA 1
ATOM 867 C C . ALA A 1 115 ? -7.607 -6.155 21.135 1.00 88.06 115 ALA A C 1
ATOM 869 O O . ALA A 1 115 ? -8.549 -6.717 20.568 1.00 88.06 115 ALA A O 1
ATOM 870 N N . PRO A 1 116 ? -7.844 -5.289 22.148 1.00 90.69 116 PRO A N 1
ATOM 871 C CA . PRO A 1 116 ? -9.200 -5.024 22.643 1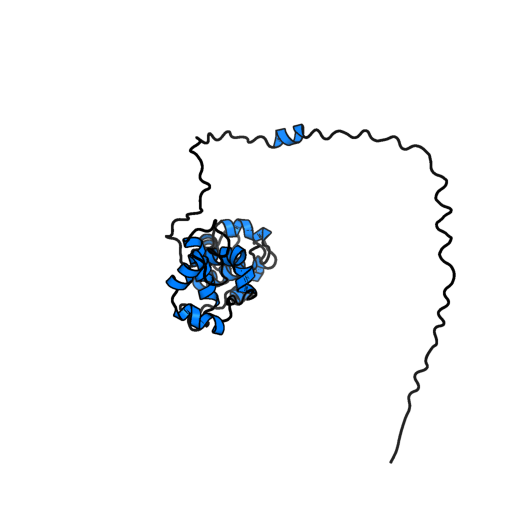.00 90.69 116 PRO A CA 1
ATOM 872 C C . PRO A 1 116 ? -10.092 -4.276 21.643 1.00 90.69 116 PRO A C 1
ATOM 874 O O . PRO A 1 116 ? -11.315 -4.320 21.761 1.00 90.69 116 PRO A O 1
ATOM 877 N N . HIS A 1 117 ? -9.515 -3.565 20.673 1.00 90.75 117 HIS A N 1
ATOM 878 C CA . HIS A 1 117 ? -10.263 -2.898 19.608 1.00 90.75 117 HIS A CA 1
ATOM 879 C C . HIS A 1 117 ? -10.683 -3.903 18.535 1.00 90.75 117 HIS A C 1
ATOM 881 O O . HIS A 1 117 ? -11.851 -3.943 18.157 1.00 90.75 117 HIS A O 1
ATOM 887 N N . ILE A 1 118 ? -9.758 -4.763 18.112 1.00 88.31 118 ILE A N 1
ATOM 888 C CA . ILE A 1 118 ? -9.991 -5.823 17.124 1.00 88.31 118 ILE A CA 1
ATOM 889 C C . ILE A 1 118 ? -11.041 -6.818 17.631 1.00 88.31 118 ILE A C 1
ATOM 891 O O . ILE A 1 118 ? -11.923 -7.209 16.869 1.00 88.31 118 ILE A O 1
ATOM 895 N N . ALA A 1 119 ? -11.028 -7.147 18.927 1.00 87.62 119 ALA A N 1
ATOM 896 C CA . ALA A 1 119 ? -12.017 -8.029 19.553 1.00 87.62 119 ALA A CA 1
ATOM 897 C C . ALA A 1 119 ? -13.471 -7.52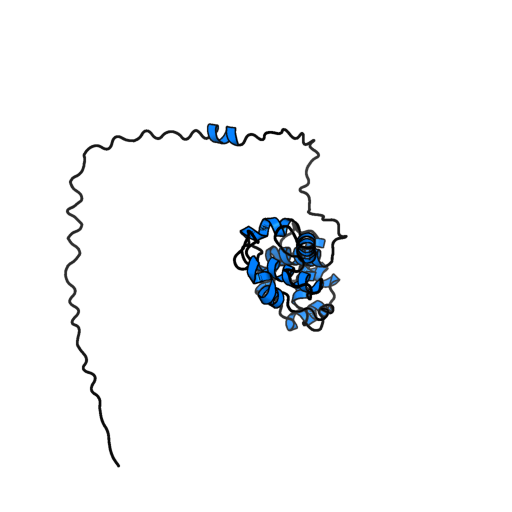7 19.444 1.00 87.62 119 ALA A C 1
ATOM 899 O O . ALA A 1 119 ? -14.401 -8.323 19.541 1.00 87.62 119 ALA A O 1
ATOM 900 N N . LYS A 1 120 ? -13.691 -6.223 19.216 1.00 89.00 120 LYS A N 1
ATOM 901 C CA . LYS A 1 120 ? -15.036 -5.660 18.985 1.00 89.00 120 LYS A CA 1
ATOM 902 C C . LYS A 1 120 ? -15.576 -5.950 17.585 1.00 89.00 120 LYS A C 1
ATOM 904 O O . LYS A 1 120 ? -16.764 -5.765 17.343 1.00 89.00 120 LYS A O 1
ATOM 909 N N . GLY A 1 121 ? -14.709 -6.386 16.675 1.00 83.56 121 GLY A N 1
ATOM 910 C CA . GLY A 1 121 ? -15.039 -6.665 15.289 1.00 83.56 121 GLY A CA 1
ATOM 911 C C . GLY A 1 121 ? -14.917 -5.444 14.379 1.00 83.56 121 GLY A C 1
ATOM 912 O O . GLY A 1 121 ? -15.137 -4.295 14.767 1.00 83.56 121 GLY A O 1
ATOM 913 N N . LEU A 1 122 ? -14.587 -5.725 13.119 1.00 82.44 122 LEU A N 1
ATOM 914 C CA . LEU A 1 122 ? -14.392 -4.721 12.079 1.00 82.44 122 LEU A CA 1
ATOM 915 C C . LEU A 1 122 ? -15.613 -3.801 11.855 1.00 82.44 122 LEU A C 1
ATOM 917 O O . LEU A 1 122 ? -15.393 -2.596 11.740 1.00 82.44 122 LEU A O 1
ATOM 921 N N . PRO A 1 123 ? -16.878 -4.282 11.835 1.00 87.88 123 PRO A N 1
ATOM 922 C CA . PRO A 1 123 ? -18.030 -3.403 11.608 1.00 87.88 123 PRO A CA 1
ATOM 923 C C . PRO A 1 123 ? -18.139 -2.271 12.635 1.00 87.88 123 PRO A C 1
ATOM 925 O O . PRO A 1 123 ? -18.381 -1.128 12.259 1.00 87.88 123 PRO A O 1
ATOM 928 N N . ILE A 1 124 ? -17.872 -2.564 13.911 1.00 92.44 124 ILE A N 1
ATOM 929 C CA . ILE A 1 124 ? -17.911 -1.571 14.992 1.00 92.44 124 ILE A CA 1
ATOM 930 C C . ILE A 1 124 ? -16.785 -0.544 14.840 1.00 92.44 124 ILE A C 1
ATOM 932 O O . ILE A 1 124 ? -16.999 0.650 15.044 1.00 92.44 124 ILE A O 1
ATOM 936 N N . LEU A 1 125 ? -15.583 -0.984 14.458 1.00 93.88 125 LEU A N 1
ATOM 937 C CA . LEU A 1 125 ? -14.461 -0.073 14.211 1.00 93.88 125 LEU A CA 1
ATOM 938 C C . LEU A 1 125 ? -14.750 0.877 13.044 1.00 93.88 125 LEU A C 1
ATOM 940 O O . LEU A 1 125 ? -14.477 2.071 13.145 1.00 93.88 125 LEU A O 1
ATOM 944 N N . VAL A 1 126 ? -15.336 0.358 11.963 1.00 95.62 126 VAL A N 1
ATOM 945 C CA . VAL A 1 126 ? -15.732 1.152 10.793 1.00 95.62 126 VAL A CA 1
ATOM 946 C C . VAL A 1 126 ? -16.842 2.136 11.153 1.00 95.62 126 VAL A C 1
ATOM 948 O O . VAL A 1 126 ? -16.740 3.312 10.814 1.00 95.62 126 VAL A O 1
ATOM 951 N N . GLU A 1 127 ? -17.861 1.703 11.894 1.00 95.06 127 GLU A N 1
ATOM 952 C CA . GLU A 1 127 ? -18.942 2.581 12.343 1.00 95.06 127 GLU A CA 1
ATOM 953 C C . GLU A 1 127 ? -18.422 3.738 13.203 1.00 95.06 127 GLU A C 1
ATOM 955 O O . GLU A 1 127 ? -18.749 4.896 12.938 1.00 95.06 127 GLU A O 1
ATOM 960 N N . HIS A 1 128 ? -17.570 3.448 14.191 1.00 97.50 128 HIS A N 1
ATOM 961 C CA . HIS A 1 128 ? -16.927 4.475 15.012 1.00 97.50 128 HIS A CA 1
ATOM 962 C C . HIS A 1 128 ? -16.060 5.426 14.182 1.00 97.50 128 HIS A C 1
ATOM 964 O O . HIS A 1 128 ? -16.048 6.625 14.445 1.00 97.50 128 HIS A O 1
ATOM 970 N N . ALA A 1 129 ? -15.357 4.927 13.164 1.00 97.19 129 ALA A N 1
ATOM 971 C CA . ALA A 1 129 ? -14.557 5.774 12.287 1.00 97.19 129 ALA A CA 1
ATOM 972 C C . ALA A 1 129 ? -15.425 6.680 11.397 1.00 97.19 129 ALA A C 1
ATOM 974 O O . ALA A 1 129 ? -15.062 7.831 11.166 1.00 97.19 129 ALA A O 1
ATOM 975 N N . ILE A 1 130 ? -16.582 6.201 10.927 1.00 97.75 130 ILE A N 1
ATOM 976 C CA . ILE A 1 130 ? -17.522 6.983 10.108 1.00 97.75 130 ILE A CA 1
ATOM 977 C C . ILE A 1 130 ? -18.225 8.044 10.958 1.00 97.75 130 ILE A C 1
ATOM 979 O O . ILE A 1 130 ? -18.224 9.220 10.596 1.00 97.75 130 ILE A O 1
ATOM 983 N N . LYS A 1 131 ? -18.801 7.644 12.096 1.00 97.50 131 LYS A N 1
ATOM 984 C CA . LYS A 1 131 ? -19.632 8.510 12.950 1.00 97.50 131 LYS A CA 1
ATOM 985 C C . LYS A 1 131 ? -18.832 9.352 13.944 1.00 97.50 131 LYS A C 1
ATOM 987 O O . LYS A 1 131 ? -19.381 10.286 14.518 1.00 97.50 131 LYS A O 1
ATOM 992 N N . GLY A 1 132 ? -17.552 9.042 14.131 1.00 95.81 132 GLY A N 1
ATOM 993 C CA . GLY A 1 132 ? -16.740 9.569 15.223 1.00 95.81 132 GLY A CA 1
ATOM 994 C C . GLY A 1 132 ? -16.970 8.782 16.514 1.00 95.81 132 GLY A C 1
ATOM 995 O O . GLY A 1 132 ? -18.017 8.165 16.725 1.00 95.81 132 GLY A O 1
ATOM 996 N N . PHE A 1 133 ? -15.971 8.781 17.393 1.00 95.50 133 PHE A N 1
ATOM 997 C CA . PHE A 1 133 ? -16.042 8.077 18.671 1.00 95.50 133 PHE A CA 1
ATOM 998 C C . PHE A 1 133 ? -15.096 8.699 19.694 1.00 95.50 133 PHE A C 1
ATOM 1000 O O . PHE A 1 133 ? -13.880 8.728 19.501 1.00 95.50 133 PHE A O 1
ATOM 1007 N N . LYS A 1 134 ? -15.645 9.152 20.827 1.00 93.31 134 LYS A N 1
ATOM 1008 C CA . LYS A 1 134 ? -14.894 9.893 21.855 1.00 93.31 134 LYS A CA 1
ATOM 1009 C C . LYS A 1 134 ? -14.169 11.100 21.233 1.00 93.31 134 LYS A C 1
ATOM 1011 O O . LYS A 1 134 ? -14.815 11.941 20.623 1.00 93.31 134 LYS A O 1
ATOM 1016 N N . ASN A 1 135 ? -12.843 11.159 21.361 1.00 93.88 135 ASN A N 1
ATOM 1017 C CA . ASN A 1 135 ? -11.998 12.214 20.803 1.00 93.88 135 ASN A CA 1
ATOM 1018 C C . ASN A 1 135 ? -11.746 12.050 19.291 1.00 93.88 135 ASN A C 1
ATOM 1020 O O . ASN A 1 135 ? -11.143 12.930 18.682 1.00 93.88 135 ASN A O 1
ATOM 1024 N N . MET A 1 136 ? -12.164 10.932 18.680 1.00 95.81 136 MET A N 1
ATOM 1025 C CA . MET A 1 136 ? -11.990 10.691 17.249 1.00 95.81 136 MET A CA 1
ATOM 1026 C C . MET A 1 136 ? -13.089 11.416 16.454 1.00 95.81 136 MET A C 1
ATOM 1028 O O . MET A 1 136 ? -14.267 11.084 16.624 1.00 95.81 136 MET A O 1
ATOM 1032 N N . PRO A 1 137 ? -12.738 12.366 15.566 1.00 96.00 137 PRO A N 1
ATOM 1033 C CA . PRO A 1 137 ? -13.717 13.059 14.738 1.00 96.00 137 PRO A CA 1
ATOM 1034 C C . PRO A 1 137 ? -14.355 12.120 13.696 1.00 96.00 137 PRO A C 1
ATOM 1036 O O . PRO A 1 137 ? -13.699 11.171 13.247 1.00 96.00 137 PRO A O 1
ATOM 1039 N N . PRO A 1 138 ? -15.598 12.398 13.252 1.00 97.56 138 PRO A N 1
ATOM 1040 C CA . PRO A 1 138 ? -16.231 11.670 12.155 1.00 97.56 138 PRO A CA 1
ATOM 1041 C C . PRO A 1 138 ? -15.346 11.653 10.909 1.00 97.56 138 PRO A C 1
ATOM 1043 O O . PRO A 1 138 ? -14.744 12.669 10.546 1.00 97.56 138 PRO A O 1
ATOM 1046 N N . LYS A 1 139 ? -15.240 10.487 10.269 1.00 96.94 139 LYS A N 1
ATOM 1047 C CA . LYS A 1 139 ? -14.398 10.239 9.087 1.00 96.94 139 LYS A CA 1
ATOM 1048 C C . LYS A 1 139 ? -12.938 10.676 9.261 1.00 96.94 139 LYS A C 1
ATOM 1050 O O . LYS A 1 139 ? -12.297 11.145 8.322 1.00 96.94 139 LYS A O 1
ATOM 1055 N N . GLY A 1 140 ? -12.410 10.584 10.485 1.00 94.00 140 GLY A N 1
ATOM 1056 C CA . GLY A 1 140 ? -11.047 11.019 10.804 1.00 94.00 140 GLY A CA 1
ATOM 1057 C C . GLY A 1 140 ? -10.812 12.518 10.583 1.00 94.00 140 GLY A C 1
ATOM 1058 O O . GLY A 1 140 ? -9.677 12.930 10.370 1.00 94.00 140 GLY A O 1
ATOM 1059 N N . GLY A 1 141 ? -11.874 13.331 10.600 1.00 95.25 141 GLY A N 1
ATOM 1060 C CA . GLY A 1 141 ? -11.808 14.775 10.369 1.00 95.25 141 GLY A CA 1
ATOM 1061 C C . GLY A 1 141 ? -11.862 15.170 8.893 1.00 95.25 141 GLY A C 1
ATOM 1062 O O . GLY A 1 141 ? -11.847 16.359 8.587 1.00 95.25 141 GLY A O 1
ATOM 1063 N N . ASN A 1 142 ? -11.969 14.204 7.975 1.00 96.06 142 ASN A N 1
ATOM 1064 C CA . ASN A 1 142 ? -12.126 14.462 6.550 1.00 96.06 142 ASN A CA 1
ATOM 1065 C C . ASN A 1 142 ? -13.497 13.984 6.053 1.00 96.06 142 ASN A C 1
ATOM 1067 O O . ASN A 1 142 ? -13.660 12.854 5.595 1.00 96.06 142 ASN A O 1
ATOM 1071 N N . LEU A 1 143 ? -14.482 14.884 6.094 1.00 95.38 143 LEU A N 1
ATOM 1072 C CA . LEU A 1 143 ? -15.863 14.596 5.686 1.00 95.38 143 LEU A CA 1
ATOM 1073 C C . LEU A 1 143 ? -16.029 14.310 4.182 1.00 95.38 143 LEU A C 1
ATOM 1075 O O . LEU A 1 143 ? -17.092 13.848 3.778 1.00 95.38 143 LEU A O 1
ATOM 1079 N N . SER A 1 144 ? -15.001 14.557 3.361 1.00 95.44 144 SER A N 1
ATOM 1080 C CA . SER A 1 144 ? -15.035 14.249 1.924 1.00 95.44 144 SER A CA 1
ATOM 1081 C C . SER A 1 144 ? -14.814 12.768 1.602 1.00 95.44 144 SER A C 1
ATOM 1083 O O . SER A 1 144 ? -15.121 12.342 0.490 1.00 95.44 144 SER A O 1
ATOM 1085 N N . LEU A 1 145 ? -14.298 11.983 2.556 1.00 93.00 145 LEU A N 1
ATOM 1086 C CA . LEU A 1 145 ? -14.071 10.551 2.364 1.00 93.00 145 LEU A CA 1
ATOM 1087 C C . LEU A 1 145 ? -15.401 9.799 2.263 1.00 93.00 145 LEU A C 1
ATOM 1089 O O . LEU A 1 145 ? -16.344 10.078 3.008 1.00 93.00 145 LEU A O 1
ATOM 1093 N N . SER A 1 146 ? -15.475 8.813 1.372 1.00 94.06 146 SER A N 1
ATOM 1094 C CA . SER A 1 146 ? -16.610 7.886 1.317 1.00 94.06 146 SER A CA 1
ATOM 1095 C C . SER A 1 146 ? -16.595 6.921 2.516 1.00 94.06 146 SER A C 1
ATOM 1097 O O . SER A 1 146 ? -15.606 6.822 3.243 1.00 94.06 146 SER A O 1
ATOM 1099 N N . ASP A 1 147 ? -17.699 6.222 2.779 1.00 91.56 147 ASP A N 1
ATOM 1100 C CA . ASP A 1 147 ? -17.720 5.194 3.835 1.00 91.56 147 ASP A CA 1
ATOM 1101 C C . ASP A 1 147 ? -16.806 4.007 3.479 1.00 91.56 147 ASP A C 1
ATOM 1103 O O . ASP A 1 147 ? -16.147 3.445 4.356 1.00 91.56 147 ASP A O 1
ATOM 1107 N N . ASP A 1 148 ? -16.690 3.687 2.187 1.00 84.12 148 ASP A N 1
ATOM 1108 C CA . ASP A 1 148 ? -15.790 2.649 1.681 1.00 84.12 148 ASP A CA 1
ATOM 1109 C C . ASP A 1 148 ? -14.314 3.049 1.813 1.00 84.12 148 ASP A C 1
ATOM 1111 O O . ASP A 1 148 ? -13.479 2.213 2.165 1.00 84.12 148 ASP A O 1
ATOM 1115 N N . ASP A 1 149 ? -13.990 4.333 1.637 1.00 88.44 149 ASP A N 1
ATOM 1116 C CA . ASP A 1 149 ? -12.652 4.884 1.887 1.00 88.44 149 ASP A CA 1
ATOM 1117 C C . ASP A 1 149 ? -12.260 4.679 3.357 1.00 88.44 149 ASP A C 1
ATOM 1119 O O . ASP A 1 149 ? -11.177 4.176 3.674 1.00 88.44 149 ASP A O 1
ATOM 1123 N N . ILE A 1 150 ? -13.171 5.022 4.273 1.00 95.75 150 ILE A N 1
ATOM 1124 C CA . ILE A 1 150 ? -12.964 4.830 5.711 1.00 95.75 150 ILE A CA 1
ATOM 1125 C C . ILE A 1 150 ? -12.809 3.346 6.035 1.00 95.75 150 ILE A C 1
ATOM 1127 O O . ILE A 1 150 ? -11.883 2.969 6.754 1.00 95.75 150 ILE A O 1
ATOM 1131 N N . LYS A 1 151 ? -13.655 2.483 5.469 1.00 90.56 151 LYS A N 1
ATOM 1132 C CA . LYS A 1 151 ? -13.562 1.031 5.648 1.00 90.56 151 LYS A CA 1
ATOM 1133 C C . LYS A 1 151 ? -12.216 0.480 5.179 1.00 90.56 151 LYS A C 1
ATOM 1135 O O . LYS A 1 151 ? -11.604 -0.314 5.894 1.00 90.56 151 LYS A O 1
ATOM 1140 N N . ALA A 1 152 ? -11.725 0.913 4.019 1.00 85.50 152 ALA A N 1
ATOM 1141 C CA . ALA A 1 152 ? -10.418 0.513 3.505 1.00 85.50 152 ALA A CA 1
ATOM 1142 C C . ALA A 1 152 ? -9.281 0.958 4.441 1.00 85.50 152 ALA A C 1
ATOM 1144 O O . ALA A 1 152 ? -8.382 0.168 4.739 1.00 85.50 152 ALA A O 1
ATOM 1145 N N . ALA A 1 153 ? -9.334 2.190 4.955 1.00 93.31 153 ALA A N 1
ATOM 1146 C CA . ALA A 1 153 ? -8.345 2.696 5.906 1.00 93.31 153 ALA A CA 1
ATOM 1147 C C . ALA A 1 153 ? -8.357 1.916 7.230 1.00 93.31 153 ALA A C 1
ATOM 1149 O O . ALA A 1 153 ? -7.300 1.511 7.711 1.00 93.31 153 ALA A O 1
ATOM 1150 N N . VAL A 1 154 ? -9.537 1.636 7.792 1.00 93.88 154 VAL A N 1
ATOM 1151 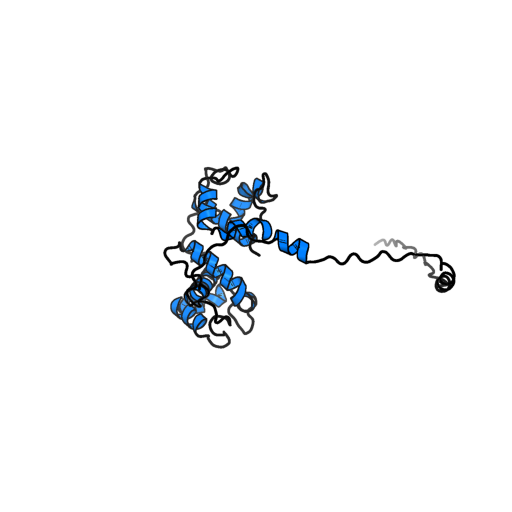C CA . VAL A 1 154 ? -9.674 0.845 9.027 1.00 93.88 154 VAL A CA 1
ATOM 1152 C C . VAL A 1 154 ? -9.146 -0.576 8.828 1.00 93.88 154 VAL A C 1
ATOM 1154 O O . VAL A 1 154 ? -8.413 -1.073 9.681 1.00 93.88 154 VAL A O 1
ATOM 1157 N N . ASN A 1 155 ? -9.438 -1.206 7.687 1.00 88.06 155 ASN A N 1
ATOM 1158 C CA . ASN A 1 155 ? -8.876 -2.512 7.334 1.00 88.06 155 ASN A CA 1
ATOM 1159 C C . ASN A 1 155 ? -7.347 -2.497 7.308 1.00 88.06 155 ASN A C 1
ATOM 1161 O O . ASN A 1 155 ? -6.723 -3.386 7.881 1.00 88.06 155 ASN A O 1
ATOM 1165 N N . TYR A 1 156 ? -6.743 -1.475 6.697 1.00 89.81 156 TYR A N 1
ATOM 1166 C CA . TYR A 1 156 ? -5.292 -1.304 6.720 1.00 89.81 156 TYR A CA 1
ATOM 1167 C C . TYR A 1 156 ? -4.763 -1.213 8.162 1.00 89.81 156 TYR A C 1
ATOM 1169 O O . TYR A 1 156 ? -3.815 -1.910 8.514 1.00 89.81 156 TYR A O 1
ATOM 1177 N N . MET A 1 157 ? -5.389 -0.400 9.015 1.00 92.56 157 MET A N 1
ATOM 1178 C CA . MET A 1 157 ? -4.957 -0.202 10.405 1.00 92.56 157 MET A CA 1
ATOM 1179 C C . MET A 1 157 ? -5.050 -1.483 11.242 1.00 92.56 157 MET A C 1
ATOM 1181 O O . MET A 1 157 ? -4.131 -1.778 12.004 1.00 92.56 157 MET A O 1
ATOM 1185 N N . VAL A 1 158 ? -6.133 -2.249 11.078 1.00 90.81 158 VAL A N 1
ATOM 1186 C CA . VAL A 1 158 ? -6.307 -3.566 11.706 1.00 90.81 158 VAL A CA 1
ATOM 1187 C C . VAL A 1 158 ? -5.236 -4.537 11.211 1.00 90.81 158 VAL A C 1
ATOM 1189 O O . VAL A 1 158 ? -4.529 -5.105 12.036 1.00 90.81 158 VAL A O 1
ATOM 1192 N N . ASP A 1 159 ? -5.049 -4.670 9.894 1.00 85.75 159 ASP A N 1
ATOM 1193 C CA . ASP A 1 159 ? -4.047 -5.569 9.295 1.00 85.75 159 ASP A CA 1
ATOM 1194 C C . ASP A 1 159 ? -2.623 -5.281 9.794 1.00 85.75 159 ASP A C 1
ATOM 1196 O O . ASP A 1 159 ? -1.847 -6.197 10.061 1.00 85.75 159 ASP A O 1
ATOM 1200 N N . HIS A 1 160 ? -2.294 -4.002 9.986 1.00 86.75 160 HIS A N 1
ATOM 1201 C CA . HIS A 1 160 ? -0.984 -3.560 10.470 1.00 86.75 160 HIS A CA 1
ATOM 1202 C C . HIS A 1 160 ? -0.867 -3.569 11.997 1.00 86.75 160 HIS A C 1
ATOM 1204 O O . HIS A 1 160 ? 0.184 -3.213 12.520 1.00 86.75 160 HIS A O 1
ATOM 1210 N N . SER A 1 161 ? -1.915 -3.974 12.718 1.00 89.81 161 SER A N 1
ATOM 1211 C CA . SER A 1 161 ? -1.923 -4.068 14.184 1.00 89.81 161 SER A CA 1
ATOM 1212 C C . SER A 1 161 ? -2.252 -5.473 14.694 1.00 89.81 161 SER A C 1
ATOM 1214 O O . SER A 1 161 ? -2.361 -5.678 15.903 1.00 89.81 161 SER A O 1
ATOM 1216 N N . LEU A 1 162 ? -2.387 -6.453 13.799 1.00 80.81 162 LEU A N 1
ATOM 1217 C CA . LEU A 1 162 ? -2.497 -7.862 14.160 1.00 80.81 162 LEU A CA 1
ATOM 1218 C C . LEU A 1 162 ? -1.124 -8.437 14.553 1.00 80.81 162 LEU A C 1
ATOM 1220 O O . LEU A 1 162 ? -0.102 -8.072 13.963 1.00 80.81 162 LEU A O 1
ATOM 1224 N N . PRO A 1 163 ? -1.071 -9.371 15.521 1.00 66.62 163 PRO A N 1
ATOM 1225 C CA . PRO A 1 163 ? 0.072 -10.262 15.676 1.00 66.62 163 PRO A CA 1
ATOM 1226 C C . PRO A 1 163 ? 0.361 -10.979 14.352 1.00 66.62 163 PRO A C 1
ATOM 1228 O O . PRO A 1 163 ? -0.569 -11.462 13.703 1.00 66.62 163 PRO A O 1
ATOM 1231 N N . GLN A 1 164 ? 1.639 -11.075 13.978 1.00 53.53 164 GLN A N 1
ATOM 1232 C CA . GLN A 1 164 ? 2.092 -11.693 12.720 1.00 53.53 164 GLN A CA 1
ATOM 1233 C C . GLN A 1 164 ? 1.563 -13.133 12.538 1.00 53.53 164 GLN A C 1
ATOM 1235 O O . GLN A 1 164 ? 1.293 -13.545 11.419 1.00 53.53 164 GLN A O 1
ATOM 1240 N N . GLU A 1 165 ? 1.296 -13.837 13.641 1.00 48.72 165 GLU A N 1
ATOM 1241 C CA . GLU A 1 165 ? 0.703 -15.185 13.707 1.00 48.72 165 GLU A CA 1
ATOM 1242 C C . GLU A 1 165 ? -0.771 -15.265 13.247 1.00 48.72 165 GLU A C 1
ATOM 1244 O O . GLU A 1 165 ? -1.282 -16.340 12.956 1.00 48.72 165 GLU A O 1
ATOM 1249 N N . THR A 1 166 ? -1.488 -14.136 13.224 1.00 45.66 166 THR A N 1
ATOM 1250 C CA . THR A 1 166 ? -2.937 -14.065 12.922 1.00 45.66 166 THR A CA 1
ATOM 1251 C C . THR A 1 166 ? -3.253 -13.310 11.634 1.00 45.66 166 THR A C 1
ATOM 1253 O O . THR A 1 166 ? -4.421 -13.176 11.261 1.00 45.66 166 THR A O 1
ATOM 1256 N N . LYS A 1 167 ? -2.222 -12.818 10.937 1.00 51.31 167 LYS A N 1
ATOM 1257 C CA . LYS A 1 167 ? -2.373 -12.343 9.563 1.00 51.31 167 LYS A CA 1
ATOM 1258 C C . LYS A 1 167 ? -2.779 -13.553 8.714 1.00 51.31 167 LYS A C 1
ATOM 1260 O O . LYS A 1 167 ? -2.236 -14.633 8.929 1.00 51.31 167 LYS A O 1
ATOM 1265 N N . ALA A 1 168 ? -3.754 -13.406 7.808 1.00 47.56 168 ALA A N 1
ATOM 1266 C CA . ALA A 1 168 ? -4.154 -14.488 6.896 1.00 47.56 168 ALA A CA 1
ATOM 1267 C C . ALA A 1 168 ? -2.898 -15.195 6.343 1.00 47.56 168 ALA A C 1
ATOM 1269 O O . ALA A 1 168 ? -1.941 -14.482 6.025 1.00 47.56 168 ALA A O 1
ATOM 1270 N N . PRO A 1 169 ? -2.858 -16.543 6.298 1.00 39.53 169 PRO A N 1
ATOM 1271 C CA . PRO A 1 169 ? -1.607 -17.286 6.210 1.00 39.53 169 PRO A CA 1
ATOM 1272 C C . PRO A 1 169 ? -0.786 -16.808 5.015 1.00 39.53 169 PRO A C 1
ATOM 1274 O O . PRO A 1 169 ? -1.193 -16.955 3.864 1.00 39.53 169 PRO A O 1
ATOM 1277 N N . ALA A 1 170 ? 0.365 -16.205 5.307 1.00 44.72 170 ALA A N 1
ATOM 1278 C CA . ALA A 1 170 ? 1.395 -15.966 4.317 1.00 44.72 170 ALA A CA 1
ATOM 1279 C C . ALA A 1 170 ? 1.987 -17.335 3.962 1.00 44.72 170 ALA A C 1
ATOM 1281 O O . ALA A 1 170 ? 2.653 -17.963 4.783 1.00 44.72 170 ALA A O 1
ATOM 1282 N N . SER A 1 171 ? 1.683 -17.823 2.764 1.00 38.44 171 SER A N 1
ATOM 1283 C CA . SER A 1 171 ? 2.173 -19.083 2.206 1.00 38.44 171 SER A CA 1
ATOM 1284 C C . SER A 1 171 ? 3.700 -19.099 2.103 1.00 38.44 171 SER A C 1
ATOM 1286 O O . SER A 1 171 ? 4.202 -18.777 1.044 1.00 38.44 171 SER A O 1
ATOM 1288 N N . THR A 1 172 ? 4.461 -19.414 3.160 1.00 41.28 172 THR A N 1
ATOM 1289 C CA . THR A 1 172 ? 5.943 -19.545 3.100 1.00 41.28 172 THR A CA 1
ATOM 1290 C C . THR A 1 172 ? 6.652 -18.444 2.287 1.00 41.28 172 THR A C 1
ATOM 1292 O O . THR A 1 172 ? 7.669 -18.699 1.653 1.00 41.28 172 THR A O 1
ATOM 1295 N N . VAL A 1 173 ? 6.079 -17.237 2.258 1.00 50.09 173 VAL A N 1
ATOM 1296 C CA . VAL A 1 173 ? 6.508 -16.165 1.362 1.00 50.09 173 VAL A CA 1
ATOM 1297 C C . VAL A 1 173 ? 7.770 -15.573 1.957 1.00 50.09 173 VAL A C 1
ATOM 1299 O O . VAL A 1 173 ? 7.757 -15.095 3.098 1.00 50.09 173 VAL A O 1
ATOM 1302 N N . THR A 1 174 ? 8.860 -15.615 1.195 1.00 61.66 174 THR A N 1
ATOM 1303 C CA . THR A 1 174 ? 10.090 -14.910 1.561 1.00 61.66 174 THR A CA 1
ATOM 1304 C C . THR A 1 174 ? 9.751 -13.427 1.700 1.00 61.66 174 THR A C 1
ATOM 1306 O O . THR A 1 174 ? 8.923 -12.894 0.959 1.00 61.66 174 THR A O 1
ATOM 1309 N N . SER A 1 175 ? 10.317 -12.734 2.693 1.00 79.38 175 SER A N 1
ATOM 1310 C CA . SER A 1 175 ? 9.938 -11.338 2.933 1.00 79.38 175 SER A CA 1
ATOM 1311 C C . SER A 1 175 ? 10.152 -10.500 1.663 1.00 79.38 175 SER A C 1
ATOM 1313 O O . SER A 1 175 ? 11.190 -10.589 1.008 1.00 79.38 175 SER A O 1
ATOM 1315 N N . GLY A 1 176 ? 9.169 -9.666 1.302 1.00 84.25 176 GLY A N 1
ATOM 1316 C CA . GLY A 1 176 ? 9.251 -8.839 0.091 1.00 84.25 176 GLY A CA 1
ATOM 1317 C C . GLY A 1 176 ? 10.469 -7.907 0.067 1.00 84.25 176 GLY A C 1
ATOM 1318 O O . GLY A 1 176 ? 10.945 -7.550 -1.006 1.00 84.25 176 GLY A O 1
ATOM 1319 N N . SER A 1 177 ? 10.999 -7.546 1.242 1.00 85.50 177 SER A N 1
ATOM 1320 C CA . SER A 1 177 ? 12.266 -6.825 1.370 1.00 85.50 177 SER A CA 1
ATOM 1321 C C . SER A 1 177 ? 13.471 -7.681 0.980 1.00 85.50 177 SER A C 1
ATOM 1323 O O . SER A 1 177 ? 14.309 -7.190 0.237 1.00 85.50 177 SER A O 1
ATOM 1325 N N . SER A 1 178 ? 13.537 -8.950 1.409 1.00 85.94 178 SER A N 1
ATOM 1326 C CA . SER A 1 178 ? 14.625 -9.866 1.027 1.00 85.94 178 SER A CA 1
ATOM 1327 C C . SER A 1 178 ? 14.628 -10.088 -0.479 1.00 85.94 178 SER A C 1
ATOM 1329 O O . SER A 1 178 ? 15.634 -9.852 -1.126 1.00 85.94 178 SER A O 1
ATOM 1331 N N . ILE A 1 179 ? 13.473 -10.400 -1.075 1.00 93.50 179 ILE A N 1
ATOM 1332 C CA . ILE A 1 179 ? 13.377 -10.597 -2.533 1.00 93.50 179 ILE A CA 1
ATOM 1333 C C . ILE A 1 179 ? 13.779 -9.325 -3.292 1.00 93.50 179 ILE A C 1
ATOM 1335 O O . ILE A 1 179 ? 14.439 -9.388 -4.330 1.00 93.50 179 ILE A O 1
ATOM 1339 N N . PHE A 1 180 ? 13.399 -8.149 -2.780 1.00 94.81 180 PHE A N 1
ATOM 1340 C CA . PHE A 1 180 ? 13.864 -6.898 -3.363 1.00 94.81 180 PHE A CA 1
ATOM 1341 C C . PHE A 1 180 ? 15.388 -6.772 -3.291 1.00 94.81 180 PHE A C 1
ATOM 1343 O O . PHE A 1 180 ? 15.990 -6.432 -4.304 1.00 94.81 180 PHE A O 1
ATOM 1350 N N . GLU A 1 181 ? 15.998 -7.014 -2.133 1.00 92.25 181 GLU A N 1
ATOM 1351 C CA . GLU A 1 181 ? 17.450 -6.928 -1.935 1.00 92.25 181 GLU A CA 1
ATOM 1352 C C . GLU A 1 181 ? 18.207 -7.925 -2.824 1.00 92.25 181 GLU A C 1
ATOM 1354 O O . GLU A 1 181 ? 19.163 -7.534 -3.493 1.00 92.25 181 GLU A O 1
ATOM 1359 N N . ASP A 1 182 ? 17.727 -9.164 -2.898 1.00 92.50 182 ASP A N 1
ATOM 1360 C CA . ASP A 1 182 ? 18.401 -10.274 -3.571 1.00 92.50 182 ASP A CA 1
ATOM 1361 C C . ASP A 1 182 ? 18.244 -10.232 -5.101 1.00 92.50 182 ASP A C 1
ATOM 1363 O O . ASP A 1 182 ? 19.188 -10.528 -5.834 1.00 92.50 182 ASP A O 1
ATOM 1367 N N . VAL A 1 183 ? 17.066 -9.838 -5.601 1.00 95.56 183 VAL A N 1
ATOM 1368 C CA . VAL A 1 183 ? 16.716 -9.954 -7.031 1.00 95.56 183 VAL A CA 1
ATOM 1369 C C . VAL A 1 183 ? 16.456 -8.591 -7.663 1.00 95.56 183 VAL A C 1
ATOM 1371 O O . VAL A 1 183 ? 17.052 -8.220 -8.677 1.00 95.56 183 VAL A O 1
ATOM 1374 N N . CYS A 1 184 ? 15.558 -7.798 -7.081 1.00 96.38 184 CYS A N 1
ATOM 1375 C CA . CYS A 1 184 ? 15.048 -6.605 -7.761 1.00 96.38 184 CYS A CA 1
ATOM 1376 C C . CYS A 1 184 ? 16.017 -5.409 -7.703 1.00 96.38 184 CYS A C 1
ATOM 1378 O O . CYS A 1 184 ? 16.035 -4.573 -8.617 1.00 96.38 184 CYS A O 1
ATOM 1380 N N . GLN A 1 185 ? 16.807 -5.288 -6.633 1.00 96.25 185 GLN A N 1
ATOM 1381 C CA . GLN A 1 185 ? 17.661 -4.134 -6.343 1.00 96.25 185 GLN A CA 1
ATOM 1382 C C . GLN A 1 185 ? 18.748 -3.950 -7.399 1.00 96.25 185 GLN A C 1
ATOM 1384 O O . GLN A 1 185 ? 19.088 -2.804 -7.708 1.00 96.25 185 GLN A O 1
ATOM 1389 N N . ALA A 1 186 ? 19.232 -5.038 -8.003 1.00 94.69 186 ALA A N 1
ATOM 1390 C CA . ALA A 1 186 ? 20.250 -4.998 -9.050 1.00 94.69 186 ALA A CA 1
ATOM 1391 C C . ALA A 1 186 ? 19.893 -4.007 -10.171 1.00 94.69 186 ALA A C 1
ATOM 1393 O O . ALA A 1 186 ? 20.754 -3.272 -10.656 1.00 94.69 186 ALA A O 1
ATOM 1394 N N . CYS A 1 187 ? 18.605 -3.922 -10.522 1.00 96.81 187 CYS A N 1
ATOM 1395 C CA . CYS A 1 187 ? 18.112 -2.973 -11.515 1.00 96.81 187 CYS A CA 1
ATOM 1396 C C . CYS A 1 187 ? 17.404 -1.767 -10.886 1.00 96.81 187 CYS A C 1
ATOM 1398 O O . CYS A 1 187 ? 17.672 -0.615 -11.240 1.00 96.81 187 CYS A O 1
ATOM 1400 N N . HIS A 1 188 ? 16.509 -2.005 -9.927 1.00 97.25 188 HIS A N 1
ATOM 1401 C CA . HIS A 1 188 ? 15.650 -0.962 -9.369 1.00 97.25 188 HIS A CA 1
ATOM 1402 C C . HIS A 1 188 ? 16.313 -0.122 -8.272 1.00 97.25 188 HIS A C 1
ATOM 1404 O O . HIS A 1 188 ? 15.794 0.938 -7.936 1.00 97.25 188 HIS A O 1
ATOM 1410 N N . GLY A 1 189 ? 17.460 -0.526 -7.723 1.00 95.06 189 GLY A N 1
ATOM 1411 C CA . GLY A 1 189 ? 18.184 0.254 -6.712 1.00 95.06 189 GLY A CA 1
ATOM 1412 C C . GLY A 1 189 ? 18.800 1.533 -7.283 1.00 95.06 189 GLY A C 1
ATOM 1413 O O . GLY A 1 189 ? 18.716 2.608 -6.684 1.00 95.06 189 GLY A O 1
ATOM 1414 N N . THR A 1 190 ? 19.374 1.446 -8.483 1.00 93.38 190 THR A N 1
ATOM 1415 C CA . THR A 1 190 ? 19.993 2.584 -9.186 1.00 93.38 190 THR A CA 1
ATOM 1416 C C . THR A 1 190 ? 19.149 3.095 -10.351 1.00 93.38 190 THR A C 1
ATOM 1418 O O . THR A 1 190 ? 19.316 4.249 -10.745 1.00 93.38 190 THR A O 1
ATOM 1421 N N . GLY A 1 191 ? 18.205 2.287 -10.843 1.00 92.69 191 GLY A N 1
ATOM 1422 C CA . GLY A 1 191 ? 17.378 2.595 -12.009 1.00 92.69 191 GLY A CA 1
ATOM 1423 C C . GLY A 1 191 ? 18.061 2.246 -13.333 1.00 92.69 191 GLY A C 1
ATOM 1424 O O . GLY A 1 191 ? 17.964 3.004 -14.301 1.00 92.69 191 GLY A O 1
ATOM 1425 N N . VAL A 1 192 ? 18.794 1.128 -13.374 1.00 91.19 192 VAL A N 1
ATOM 1426 C CA . VAL A 1 192 ? 19.513 0.681 -14.577 1.00 91.19 192 VAL A CA 1
ATOM 1427 C C . VAL A 1 192 ? 18.537 0.490 -15.742 1.00 91.19 192 VAL A C 1
ATOM 1429 O O . VAL A 1 192 ? 17.388 0.105 -15.535 1.00 91.19 192 VAL A O 1
ATOM 1432 N N . MET A 1 193 ? 18.969 0.801 -16.967 1.00 86.44 193 MET A N 1
ATOM 1433 C CA . MET A 1 193 ? 18.147 0.680 -18.186 1.00 86.44 193 MET A CA 1
ATOM 1434 C C . MET A 1 193 ? 16.787 1.408 -18.117 1.00 86.44 193 MET A C 1
ATOM 1436 O O . MET A 1 193 ? 15.834 1.045 -18.801 1.00 86.44 193 MET A O 1
ATOM 1440 N N . GLY A 1 194 ? 16.682 2.455 -17.291 1.00 89.38 194 GLY A N 1
ATOM 1441 C CA . GLY A 1 194 ? 15.440 3.208 -17.113 1.00 89.38 194 GLY A CA 1
ATOM 1442 C C . GLY A 1 194 ? 14.439 2.552 -16.159 1.00 89.38 194 GLY A C 1
ATOM 1443 O O . GLY A 1 194 ? 13.282 2.975 -16.117 1.00 89.38 194 GLY A O 1
ATOM 1444 N N . ALA A 1 195 ? 14.862 1.553 -15.377 1.00 95.00 195 ALA A N 1
ATOM 1445 C CA . ALA A 1 195 ? 14.046 0.992 -14.311 1.00 95.00 195 ALA A CA 1
ATOM 1446 C C . ALA A 1 195 ? 13.646 2.089 -13.299 1.00 95.00 195 ALA A C 1
ATOM 1448 O O . ALA A 1 195 ? 14.459 2.955 -12.953 1.00 95.00 195 ALA A O 1
ATOM 1449 N N . PRO A 1 196 ? 12.403 2.085 -12.784 1.00 95.19 196 PRO A N 1
ATOM 1450 C CA . PRO A 1 196 ? 11.996 3.042 -11.768 1.00 95.19 196 PRO A CA 1
ATOM 1451 C C . PRO A 1 196 ? 12.805 2.826 -10.487 1.00 95.19 196 PRO A C 1
ATOM 1453 O O . PRO A 1 196 ? 12.764 1.753 -9.880 1.00 95.19 196 PRO A O 1
ATOM 1456 N N . LYS A 1 197 ? 13.536 3.870 -10.080 1.00 96.00 197 LYS A N 1
ATOM 1457 C CA . LYS A 1 197 ? 14.432 3.836 -8.923 1.00 96.00 197 LYS A CA 1
ATOM 1458 C C . LYS A 1 197 ? 13.645 3.707 -7.619 1.00 96.00 197 LYS A C 1
ATOM 1460 O O . LYS A 1 197 ? 12.824 4.570 -7.310 1.00 96.00 197 LYS A O 1
ATOM 1465 N N . PHE A 1 198 ? 13.889 2.648 -6.859 1.00 95.69 198 PHE A N 1
ATOM 1466 C CA . PHE A 1 198 ? 13.328 2.425 -5.528 1.00 95.69 198 PHE A CA 1
ATOM 1467 C C . PHE A 1 198 ? 13.574 3.637 -4.617 1.00 95.69 198 PHE A C 1
ATOM 1469 O O . PHE A 1 198 ? 14.635 4.263 -4.666 1.00 95.69 198 PHE A O 1
ATOM 1476 N N . GLY A 1 199 ? 12.566 4.015 -3.832 1.00 91.12 199 GLY A N 1
ATOM 1477 C CA . GLY A 1 199 ? 12.605 5.205 -2.977 1.00 91.12 199 GLY A CA 1
ATOM 1478 C C . GLY A 1 199 ? 12.323 6.523 -3.704 1.00 91.12 199 GLY A C 1
ATOM 1479 O O . GLY A 1 199 ? 12.086 7.546 -3.065 1.00 91.12 199 GLY A O 1
ATOM 1480 N N . SER A 1 200 ? 12.311 6.542 -5.042 1.00 94.62 200 SER A N 1
ATOM 1481 C CA . SER A 1 200 ? 12.006 7.753 -5.809 1.00 94.62 200 SER A CA 1
ATOM 1482 C C . SER A 1 200 ? 10.504 7.887 -6.042 1.00 94.62 200 SER A C 1
ATOM 1484 O O . SER A 1 200 ? 9.964 7.352 -7.013 1.00 94.62 200 SER A O 1
ATOM 1486 N N . ALA A 1 201 ? 9.835 8.689 -5.210 1.00 91.81 201 ALA A N 1
ATOM 1487 C CA . ALA A 1 201 ? 8.420 9.016 -5.396 1.00 91.81 201 ALA A CA 1
ATOM 1488 C C . ALA A 1 201 ? 8.124 9.603 -6.786 1.00 91.81 201 ALA A C 1
ATOM 1490 O O . ALA A 1 201 ? 7.109 9.279 -7.402 1.00 91.81 201 ALA A O 1
ATOM 1491 N N . LYS A 1 202 ? 9.044 10.412 -7.331 1.00 93.06 202 LYS A N 1
ATOM 1492 C CA . LYS A 1 202 ? 8.916 10.984 -8.680 1.00 93.06 202 LYS A CA 1
ATOM 1493 C C . LYS A 1 202 ? 8.963 9.911 -9.769 1.00 93.06 202 LYS A C 1
ATOM 1495 O O . LYS A 1 202 ? 8.175 9.975 -10.707 1.00 93.06 202 LYS A O 1
ATOM 1500 N N . SER A 1 203 ? 9.872 8.942 -9.652 1.00 93.00 203 SER A N 1
ATOM 1501 C CA . SER A 1 203 ? 9.981 7.848 -10.624 1.00 93.00 203 SER A CA 1
ATOM 1502 C C . SER A 1 203 ? 8.783 6.907 -10.531 1.00 93.00 203 SER A C 1
ATOM 1504 O O . SER A 1 203 ? 8.291 6.457 -11.556 1.00 93.00 203 SER A O 1
ATOM 1506 N N . TRP A 1 204 ? 8.279 6.647 -9.322 1.00 94.69 204 TRP A N 1
ATOM 1507 C CA . TRP A 1 204 ? 7.215 5.671 -9.083 1.00 94.69 204 TRP A CA 1
ATOM 1508 C C . TRP A 1 204 ? 5.792 6.208 -9.241 1.00 94.69 204 TRP A C 1
ATOM 1510 O O . TRP A 1 204 ? 4.900 5.426 -9.560 1.00 94.69 204 TRP A O 1
ATOM 1520 N N . ALA A 1 205 ? 5.555 7.514 -9.097 1.00 91.06 205 ALA A N 1
ATOM 1521 C CA . ALA A 1 205 ? 4.231 8.124 -9.245 1.00 91.06 205 ALA A CA 1
ATOM 1522 C C . ALA A 1 205 ? 3.445 7.689 -10.507 1.00 91.06 205 ALA A C 1
ATOM 1524 O O . ALA A 1 205 ? 2.303 7.246 -10.347 1.00 91.06 205 ALA A O 1
ATOM 1525 N N . PRO A 1 206 ? 3.999 7.746 -11.740 1.00 92.94 206 PRO A N 1
ATOM 1526 C CA . PRO A 1 206 ? 3.261 7.332 -12.937 1.00 92.94 206 PRO A CA 1
ATOM 1527 C C . PRO A 1 206 ? 2.953 5.831 -12.963 1.00 92.94 206 PRO A C 1
ATOM 1529 O O . PRO A 1 206 ? 1.947 5.428 -13.541 1.00 92.94 206 PRO A O 1
ATOM 1532 N N . HIS A 1 207 ? 3.788 5.006 -12.330 1.00 91.44 207 HIS A N 1
ATOM 1533 C CA . HIS A 1 207 ? 3.593 3.560 -12.264 1.00 91.44 207 HIS A CA 1
ATOM 1534 C C . HIS A 1 207 ? 2.554 3.188 -11.204 1.00 91.44 207 HIS A C 1
ATOM 1536 O O . HIS A 1 207 ? 1.632 2.428 -11.479 1.00 91.44 207 HIS A O 1
ATOM 1542 N N . ILE A 1 208 ? 2.622 3.807 -10.023 1.00 88.94 208 ILE A N 1
ATOM 1543 C CA . ILE A 1 208 ? 1.623 3.655 -8.957 1.00 88.94 208 ILE A CA 1
ATOM 1544 C C . ILE A 1 208 ? 0.238 4.103 -9.443 1.00 88.94 208 ILE A C 1
ATOM 1546 O O . ILE A 1 208 ? -0.765 3.502 -9.065 1.00 88.94 208 ILE A O 1
ATOM 1550 N N . ALA A 1 209 ? 0.166 5.120 -10.307 1.00 85.94 209 ALA A N 1
ATOM 1551 C CA . ALA A 1 209 ? -1.086 5.567 -10.916 1.00 85.94 209 ALA A CA 1
ATOM 1552 C C . ALA A 1 209 ? -1.743 4.516 -11.833 1.00 85.94 209 ALA A C 1
ATOM 1554 O O . ALA A 1 209 ? -2.949 4.585 -12.046 1.00 85.94 209 ALA A O 1
ATOM 1555 N N . LYS A 1 210 ? -0.986 3.536 -12.350 1.00 85.38 210 LYS A N 1
ATOM 1556 C CA . LYS A 1 210 ? -1.539 2.399 -13.111 1.00 85.38 210 LYS A CA 1
ATOM 1557 C C . LYS A 1 210 ? -2.203 1.348 -12.222 1.00 85.38 210 LYS A C 1
ATOM 1559 O O . LYS A 1 210 ? -2.969 0.537 -12.725 1.00 85.38 210 LYS A O 1
ATOM 1564 N N . GLY A 1 211 ? -1.944 1.392 -10.917 1.00 81.69 211 GLY A N 1
ATOM 1565 C CA . GLY A 1 211 ? -2.452 0.425 -9.955 1.00 81.69 211 GLY A CA 1
ATOM 1566 C C . GLY A 1 211 ? -1.494 -0.742 -9.724 1.00 81.69 211 GLY A C 1
ATOM 1567 O O . GLY A 1 211 ? -0.668 -1.096 -10.564 1.00 81.69 211 GLY A O 1
ATOM 1568 N N . LEU A 1 212 ? -1.608 -1.337 -8.539 1.00 80.56 212 LEU A N 1
ATOM 1569 C CA . LEU A 1 212 ? -0.765 -2.450 -8.113 1.00 80.56 212 LEU A CA 1
ATOM 1570 C C . LEU A 1 212 ? -1.008 -3.759 -8.879 1.00 80.56 212 LEU A C 1
ATOM 1572 O O . LEU A 1 212 ? -0.012 -4.422 -9.154 1.00 80.56 212 LEU A O 1
ATOM 1576 N N . PRO A 1 213 ? -2.241 -4.122 -9.287 1.00 83.62 213 PRO A N 1
ATOM 1577 C CA . PRO A 1 213 ? -2.451 -5.331 -10.085 1.00 83.62 213 PRO A CA 1
ATOM 1578 C C . PRO A 1 213 ? -1.649 -5.319 -11.390 1.00 83.62 213 PRO A C 1
ATOM 1580 O O . PRO A 1 213 ? -0.969 -6.289 -11.697 1.00 83.62 213 PRO A O 1
ATOM 1583 N N . VAL A 1 214 ? -1.624 -4.178 -12.088 1.00 89.19 214 VAL A N 1
ATOM 1584 C CA . VAL A 1 214 ? -0.850 -4.001 -13.330 1.00 89.19 214 VAL A CA 1
ATOM 1585 C C . VAL A 1 214 ? 0.654 -4.133 -13.075 1.00 89.19 214 VAL A C 1
ATOM 1587 O O . VAL A 1 214 ? 1.371 -4.765 -13.844 1.00 89.19 214 VAL A O 1
ATOM 1590 N N . LEU A 1 215 ? 1.150 -3.550 -11.979 1.00 92.94 215 LEU A N 1
ATOM 1591 C CA . LEU A 1 215 ? 2.556 -3.670 -11.581 1.00 92.94 215 LEU A CA 1
ATOM 1592 C C . LEU A 1 215 ? 2.953 -5.121 -11.284 1.00 92.94 215 LEU A C 1
ATOM 1594 O O . LEU A 1 215 ? 4.030 -5.552 -11.685 1.00 92.94 215 LEU A O 1
ATOM 1598 N N . ILE A 1 216 ? 2.089 -5.861 -10.590 1.00 93.81 216 ILE A N 1
ATOM 1599 C CA . ILE A 1 216 ? 2.291 -7.276 -10.269 1.00 93.81 216 ILE A CA 1
ATOM 1600 C C . ILE A 1 216 ? 2.281 -8.119 -11.541 1.00 93.81 216 ILE A C 1
ATOM 1602 O O . ILE A 1 216 ? 3.179 -8.930 -11.729 1.00 93.81 216 ILE A O 1
ATOM 1606 N N . GLU A 1 217 ? 1.306 -7.910 -12.423 1.00 92.25 217 GLU A N 1
ATOM 1607 C CA . GLU A 1 217 ? 1.197 -8.633 -13.690 1.00 92.25 217 GLU A CA 1
ATOM 1608 C C . GLU A 1 217 ? 2.456 -8.452 -14.545 1.00 92.25 217 GLU A C 1
ATOM 1610 O O . GLU A 1 217 ? 3.036 -9.429 -15.014 1.00 92.25 217 GLU A O 1
ATOM 1615 N N . HIS A 1 218 ? 2.932 -7.213 -14.682 1.00 96.81 218 HIS A N 1
ATOM 1616 C CA . HIS A 1 218 ? 4.181 -6.911 -15.379 1.00 96.81 218 HIS A CA 1
ATOM 1617 C C . HIS A 1 218 ? 5.409 -7.525 -14.697 1.00 96.81 218 HIS A C 1
ATOM 1619 O O . HIS A 1 218 ? 6.330 -7.955 -15.382 1.00 96.81 218 HIS A O 1
ATOM 1625 N N . ALA A 1 219 ? 5.449 -7.578 -13.365 1.00 96.81 219 ALA A N 1
ATOM 1626 C CA . ALA A 1 219 ? 6.567 -8.185 -12.649 1.00 96.81 219 ALA A CA 1
ATOM 1627 C C . ALA A 1 219 ? 6.583 -9.716 -12.787 1.00 96.81 219 ALA A C 1
ATOM 1629 O O . ALA A 1 219 ? 7.655 -10.299 -12.909 1.00 96.81 219 ALA A O 1
ATOM 1630 N N . ILE A 1 220 ? 5.416 -10.367 -12.805 1.00 96.25 220 ILE A N 1
ATOM 1631 C CA . ILE A 1 220 ? 5.295 -11.822 -12.981 1.00 96.25 220 ILE A CA 1
ATOM 1632 C C . ILE A 1 220 ? 5.630 -12.214 -14.422 1.00 96.25 220 ILE A C 1
ATOM 1634 O O . ILE A 1 220 ? 6.450 -13.101 -14.636 1.00 96.25 220 ILE A O 1
ATOM 1638 N N . ASN A 1 221 ? 5.042 -11.528 -15.404 1.00 96.19 221 ASN A N 1
ATOM 1639 C CA . ASN A 1 221 ? 5.151 -11.900 -16.819 1.00 96.19 221 ASN A CA 1
ATOM 1640 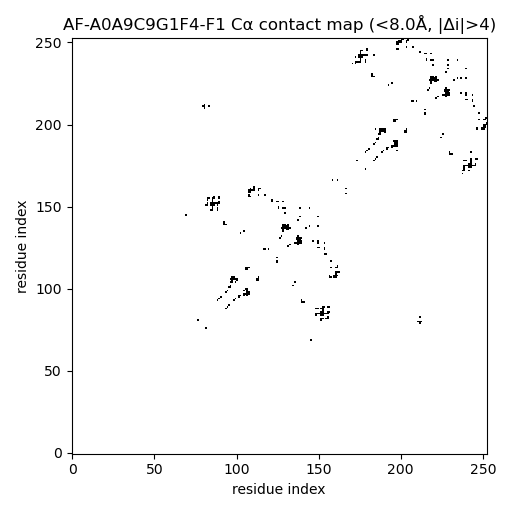C C . ASN A 1 221 ? 6.352 -11.266 -17.538 1.00 96.19 221 ASN A C 1
ATOM 1642 O O . ASN A 1 221 ? 6.669 -11.645 -18.664 1.00 96.19 221 ASN A O 1
ATOM 1646 N N . GLY A 1 222 ? 7.019 -10.304 -16.900 1.00 95.75 222 GLY A N 1
ATOM 1647 C CA . GLY A 1 222 ? 8.018 -9.450 -17.531 1.00 95.75 222 GLY A CA 1
ATOM 1648 C C . GLY A 1 222 ? 7.371 -8.285 -18.282 1.00 95.75 222 GLY A C 1
ATOM 1649 O O . GLY A 1 222 ? 6.213 -8.336 -18.706 1.00 95.75 222 GLY A O 1
ATOM 1650 N N . PHE A 1 223 ? 8.118 -7.194 -18.440 1.00 95.19 223 PHE A N 1
ATOM 1651 C CA . PHE A 1 223 ? 7.636 -6.003 -19.136 1.00 95.19 223 PHE A CA 1
ATOM 1652 C C . PHE A 1 223 ? 8.787 -5.186 -19.717 1.00 95.19 223 PHE A C 1
ATOM 1654 O O . PHE A 1 223 ? 9.589 -4.604 -18.985 1.00 95.19 223 PHE A O 1
ATOM 1661 N N . LYS A 1 224 ? 8.818 -5.063 -21.050 1.00 92.25 224 LYS A N 1
ATOM 1662 C CA . LYS A 1 224 ? 9.920 -4.418 -21.784 1.00 92.25 224 LYS A CA 1
ATOM 1663 C C . LYS A 1 224 ? 11.257 -5.087 -21.425 1.00 92.25 224 LYS A C 1
ATOM 1665 O O . LYS A 1 224 ? 11.367 -6.297 -21.541 1.00 92.25 224 LYS A O 1
ATOM 1670 N N . GLU A 1 225 ? 12.229 -4.306 -20.959 1.00 93.44 225 GLU A N 1
ATOM 1671 C CA . G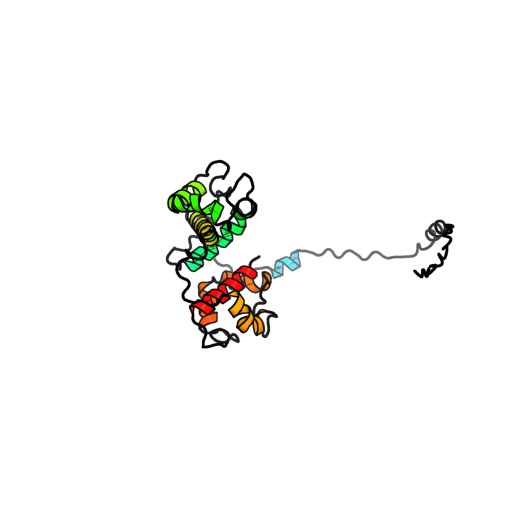LU A 1 225 ? 13.548 -4.773 -20.522 1.00 93.44 225 GLU A CA 1
ATOM 1672 C C . GLU A 1 225 ? 13.525 -5.465 -19.144 1.00 93.44 225 GLU A C 1
ATOM 1674 O O . GLU A 1 225 ? 14.542 -6.002 -18.714 1.00 93.44 225 GLU A O 1
ATOM 1679 N N . MET A 1 226 ? 12.398 -5.431 -18.417 1.00 95.81 226 MET A N 1
ATOM 1680 C CA . MET A 1 226 ? 12.270 -6.116 -17.129 1.00 95.81 226 MET A CA 1
ATOM 1681 C C . MET A 1 226 ? 11.967 -7.606 -17.363 1.00 95.81 226 MET A C 1
ATOM 1683 O O . MET A 1 226 ? 10.901 -7.912 -17.910 1.00 95.81 226 MET A O 1
ATOM 1687 N N . PRO A 1 227 ? 12.845 -8.532 -16.935 1.00 95.81 227 PRO A N 1
ATOM 1688 C CA . PRO A 1 227 ? 12.604 -9.963 -17.078 1.00 95.81 227 PRO A CA 1
ATOM 1689 C C . PRO A 1 227 ? 11.432 -10.429 -16.206 1.00 95.81 227 PRO A C 1
ATOM 1691 O O . PRO A 1 227 ? 11.164 -9.863 -15.141 1.00 95.81 227 PRO A O 1
ATOM 1694 N N . ALA A 1 228 ? 10.756 -11.491 -16.650 1.00 96.88 228 ALA A N 1
ATOM 1695 C CA . ALA A 1 228 ? 9.733 -12.171 -15.863 1.00 96.88 228 ALA A CA 1
ATOM 1696 C C . ALA A 1 228 ? 10.301 -12.587 -14.503 1.00 96.88 228 ALA A C 1
ATOM 1698 O O . ALA A 1 228 ? 11.421 -13.094 -14.422 1.00 96.88 228 ALA A O 1
ATOM 1699 N N . LYS A 1 229 ? 9.548 -12.314 -13.435 1.00 95.38 229 LYS A N 1
ATOM 1700 C CA . LYS A 1 229 ? 9.921 -12.600 -12.043 1.00 95.38 229 LYS A CA 1
ATOM 1701 C C . LYS A 1 229 ? 11.271 -12.012 -11.612 1.00 95.38 229 LYS A C 1
ATOM 1703 O O . LYS A 1 229 ? 11.936 -12.534 -10.728 1.00 95.38 229 LYS A O 1
ATOM 1708 N N . GLY A 1 230 ? 11.706 -10.918 -12.242 1.00 93.19 230 GLY A N 1
ATOM 1709 C CA . GLY A 1 230 ? 13.016 -10.324 -11.960 1.00 93.19 230 GLY A CA 1
ATOM 1710 C C . GLY A 1 230 ? 14.201 -11.168 -12.447 1.00 93.19 230 GLY A C 1
ATOM 1711 O O . GLY A 1 230 ? 15.334 -10.865 -12.091 1.00 93.19 230 GLY A O 1
ATOM 1712 N N . GLY A 1 231 ? 13.955 -12.175 -13.292 1.00 94.69 231 GLY A N 1
ATOM 1713 C CA . GLY A 1 231 ? 14.979 -13.085 -13.808 1.00 94.69 231 GLY A CA 1
ATOM 1714 C C . GLY A 1 231 ? 15.207 -14.325 -12.945 1.00 94.69 231 GLY A C 1
ATOM 1715 O O . GLY A 1 231 ? 16.092 -15.109 -13.273 1.00 94.69 231 GLY A O 1
ATOM 1716 N N . ASP A 1 232 ? 14.415 -14.511 -11.886 1.00 93.31 232 ASP A N 1
ATOM 1717 C CA . ASP A 1 232 ? 14.454 -15.687 -11.020 1.00 93.31 232 ASP A CA 1
ATOM 1718 C C . ASP A 1 232 ? 13.142 -16.475 -11.155 1.00 93.31 232 ASP A C 1
ATOM 1720 O O . ASP A 1 232 ? 12.086 -16.077 -10.656 1.00 93.31 232 ASP A O 1
ATOM 1724 N N . ASP A 1 233 ? 13.197 -17.591 -11.880 1.00 92.31 233 ASP A N 1
ATOM 1725 C CA . ASP A 1 233 ? 12.049 -18.464 -12.134 1.00 92.31 233 ASP A CA 1
ATOM 1726 C C . ASP A 1 233 ? 11.654 -19.320 -10.922 1.00 92.31 233 ASP A C 1
ATOM 1728 O O . ASP A 1 233 ? 10.555 -19.884 -10.908 1.00 92.31 233 ASP A O 1
ATOM 1732 N N . SER A 1 234 ? 12.499 -19.368 -9.886 1.00 89.88 234 SER A N 1
ATOM 1733 C CA . SER A 1 234 ? 12.219 -20.080 -8.639 1.00 89.88 234 SER A CA 1
ATOM 1734 C C . SER A 1 234 ? 11.234 -19.333 -7.738 1.00 89.88 234 SER A C 1
ATOM 1736 O O . SER A 1 234 ? 10.582 -19.953 -6.893 1.00 89.88 234 SER A O 1
ATOM 1738 N N . LEU A 1 235 ? 11.069 -18.020 -7.942 1.00 86.00 235 LEU A N 1
ATOM 1739 C CA . LEU A 1 235 ? 10.140 -17.203 -7.168 1.00 86.00 235 LEU A CA 1
ATOM 1740 C C . LEU A 1 235 ? 8.683 -17.545 -7.496 1.00 86.00 235 LEU A C 1
ATOM 1742 O O . LEU A 1 235 ? 8.254 -17.602 -8.658 1.00 86.00 235 LEU A O 1
ATOM 1746 N N . SER A 1 236 ? 7.870 -17.715 -6.455 1.00 89.19 236 SER A N 1
ATOM 1747 C CA . SER A 1 236 ? 6.427 -17.856 -6.628 1.00 89.19 236 SER A CA 1
ATOM 1748 C C . SER A 1 236 ? 5.785 -16.520 -7.014 1.00 89.19 236 SER A C 1
ATOM 1750 O O . SER A 1 236 ? 6.331 -15.438 -6.793 1.00 89.19 236 SER A O 1
ATOM 1752 N N . ASP A 1 237 ? 4.578 -16.566 -7.571 1.00 85.38 237 ASP A N 1
ATOM 1753 C CA . ASP A 1 237 ? 3.832 -15.342 -7.876 1.00 85.38 237 ASP A CA 1
ATOM 1754 C C . ASP A 1 237 ? 3.524 -14.538 -6.602 1.00 85.38 237 ASP A C 1
ATOM 1756 O O . ASP A 1 237 ? 3.429 -13.312 -6.650 1.00 85.38 237 ASP A O 1
ATOM 1760 N N . ASP A 1 238 ? 3.390 -15.208 -5.455 1.00 80.62 238 ASP A N 1
ATOM 1761 C CA . ASP A 1 238 ? 3.162 -14.556 -4.165 1.00 80.62 238 ASP A CA 1
ATOM 1762 C C . ASP A 1 238 ? 4.430 -13.878 -3.621 1.00 80.62 238 ASP A C 1
ATOM 1764 O O . ASP A 1 238 ? 4.331 -12.781 -3.062 1.00 80.62 238 ASP A O 1
ATOM 1768 N N . ASP A 1 239 ? 5.613 -14.443 -3.879 1.00 85.06 239 ASP A N 1
ATOM 1769 C CA . ASP A 1 239 ? 6.906 -13.797 -3.611 1.00 85.06 239 ASP A CA 1
ATOM 1770 C C . ASP A 1 239 ? 7.046 -12.506 -4.432 1.00 85.06 239 ASP A C 1
ATOM 1772 O O . ASP A 1 239 ? 7.320 -11.429 -3.891 1.00 85.06 239 ASP A O 1
ATOM 1776 N N . ILE A 1 240 ? 6.745 -12.567 -5.734 1.00 94.19 240 ILE A N 1
ATOM 1777 C CA . ILE A 1 240 ? 6.774 -11.384 -6.607 1.00 94.19 240 ILE A CA 1
ATOM 1778 C C . ILE A 1 240 ? 5.776 -10.323 -6.137 1.00 94.19 240 ILE A C 1
ATOM 1780 O O . ILE A 1 240 ? 6.122 -9.141 -6.045 1.00 94.19 240 ILE A O 1
ATOM 1784 N N . LYS A 1 241 ? 4.553 -10.716 -5.760 1.00 88.62 241 LYS A N 1
ATOM 1785 C CA . LYS A 1 241 ? 3.572 -9.787 -5.171 1.00 88.62 241 LYS A CA 1
ATOM 1786 C C . LYS A 1 241 ? 4.126 -9.111 -3.920 1.00 88.62 241 LYS A C 1
ATOM 1788 O O . LYS A 1 241 ? 3.948 -7.901 -3.762 1.00 88.62 241 LYS A O 1
ATOM 1793 N N . ALA A 1 242 ? 4.782 -9.853 -3.029 1.00 83.31 242 ALA A N 1
ATOM 1794 C CA . ALA A 1 242 ? 5.367 -9.301 -1.810 1.00 83.31 242 ALA A CA 1
ATOM 1795 C C . ALA A 1 242 ? 6.482 -8.288 -2.112 1.00 83.31 242 ALA A C 1
ATOM 1797 O O . ALA A 1 242 ? 6.476 -7.191 -1.542 1.00 83.31 242 ALA A O 1
ATOM 1798 N N . ALA A 1 243 ? 7.381 -8.599 -3.048 1.00 92.81 243 ALA A N 1
ATOM 1799 C CA . ALA A 1 243 ? 8.457 -7.701 -3.469 1.00 92.81 243 ALA A CA 1
ATOM 1800 C C . ALA A 1 243 ? 7.922 -6.409 -4.106 1.00 92.81 243 ALA A C 1
ATOM 1802 O O . ALA A 1 243 ? 8.289 -5.304 -3.699 1.00 92.81 243 ALA A O 1
ATOM 1803 N N . VAL A 1 244 ? 6.966 -6.515 -5.036 1.00 94.12 244 VAL A N 1
ATOM 1804 C CA . VAL A 1 244 ? 6.349 -5.342 -5.681 1.00 94.12 244 VAL A CA 1
ATOM 1805 C C . VAL A 1 244 ? 5.649 -4.454 -4.649 1.00 94.12 244 VAL A C 1
ATOM 1807 O O . VAL A 1 244 ? 5.760 -3.226 -4.706 1.00 94.12 244 VAL A O 1
ATOM 1810 N N . ARG A 1 245 ? 4.964 -5.043 -3.658 1.00 86.12 245 ARG A N 1
ATOM 1811 C CA . ARG A 1 245 ? 4.348 -4.284 -2.555 1.00 86.12 245 ARG A CA 1
ATOM 1812 C C . ARG A 1 245 ? 5.384 -3.514 -1.750 1.00 86.12 245 ARG A C 1
ATOM 1814 O O . ARG A 1 245 ? 5.165 -2.328 -1.500 1.00 86.12 245 ARG A O 1
ATOM 1821 N N . TYR A 1 246 ? 6.486 -4.166 -1.384 1.00 88.94 246 TYR A N 1
ATOM 1822 C CA . TYR A 1 246 ? 7.590 -3.539 -0.661 1.00 88.94 246 TYR A CA 1
ATOM 1823 C C . TYR A 1 246 ? 8.159 -2.348 -1.446 1.00 88.94 246 TYR A C 1
ATOM 1825 O O . TYR A 1 246 ? 8.279 -1.247 -0.904 1.00 88.94 246 TYR A O 1
ATOM 1833 N N . MET A 1 247 ? 8.404 -2.519 -2.747 1.00 94.12 247 MET A N 1
ATOM 1834 C CA . MET A 1 247 ? 8.903 -1.458 -3.629 1.00 94.12 247 MET A CA 1
ATOM 1835 C C . MET A 1 247 ? 7.955 -0.269 -3.737 1.00 94.12 247 MET A C 1
ATOM 1837 O O . MET A 1 247 ? 8.380 0.882 -3.612 1.00 94.12 247 MET A O 1
ATOM 1841 N N . VAL A 1 248 ? 6.663 -0.535 -3.934 1.00 92.94 248 VAL A N 1
ATOM 1842 C CA . VAL A 1 248 ? 5.638 0.510 -4.012 1.00 92.94 248 VAL A CA 1
ATOM 1843 C C . VAL A 1 248 ? 5.504 1.241 -2.682 1.00 92.94 248 VAL A C 1
ATOM 1845 O O . VAL A 1 248 ? 5.393 2.460 -2.690 1.00 92.94 248 VAL A O 1
ATOM 1848 N N . GLU A 1 249 ? 5.504 0.530 -1.554 1.00 85.31 249 GLU A N 1
ATOM 1849 C CA . GLU A 1 249 ? 5.412 1.107 -0.207 1.00 85.31 249 GLU A CA 1
ATOM 1850 C C . GLU A 1 249 ? 6.511 2.118 0.084 1.00 85.31 249 GLU A C 1
ATOM 1852 O O . GLU A 1 249 ? 6.228 3.226 0.532 1.00 85.31 249 GLU A O 1
ATOM 1857 N N . HIS A 1 250 ? 7.745 1.757 -0.242 1.00 88.19 250 HIS A N 1
ATOM 1858 C CA . HIS A 1 250 ? 8.912 2.582 0.036 1.00 88.19 250 HIS A CA 1
ATOM 1859 C C . HIS A 1 250 ? 9.154 3.652 -1.031 1.00 88.19 250 HIS A C 1
ATOM 1861 O O . HIS A 1 250 ? 10.064 4.459 -0.884 1.00 88.19 250 HIS A O 1
ATOM 1867 N N . SER A 1 251 ? 8.337 3.687 -2.088 1.00 92.88 251 SER A N 1
ATOM 1868 C CA . SER A 1 251 ? 8.439 4.662 -3.179 1.00 92.88 251 SER A CA 1
ATOM 1869 C C . SER A 1 251 ? 7.189 5.538 -3.316 1.00 92.88 251 SER A C 1
ATOM 1871 O O . SER A 1 251 ? 7.005 6.186 -4.346 1.00 92.88 251 SER A O 1
ATOM 1873 N N . GLN A 1 252 ? 6.301 5.556 -2.316 1.00 80.69 252 GLN A N 1
ATOM 1874 C CA . GLN A 1 252 ? 5.199 6.524 -2.272 1.00 80.69 252 GLN A CA 1
ATOM 1875 C C . GLN A 1 252 ? 5.709 7.899 -1.798 1.00 80.69 252 GLN A C 1
ATOM 1877 O O . GLN A 1 252 ? 6.683 7.950 -1.048 1.00 80.69 252 GLN A O 1
ATOM 1882 N N . PRO A 1 253 ? 5.081 9.006 -2.237 1.00 61.97 253 PRO A N 1
ATOM 1883 C CA . PRO A 1 253 ? 5.301 10.324 -1.642 1.00 61.97 253 PRO A CA 1
ATOM 1884 C C . PRO A 1 253 ? 4.792 10.412 -0.198 1.00 61.97 253 PRO A C 1
ATOM 1886 O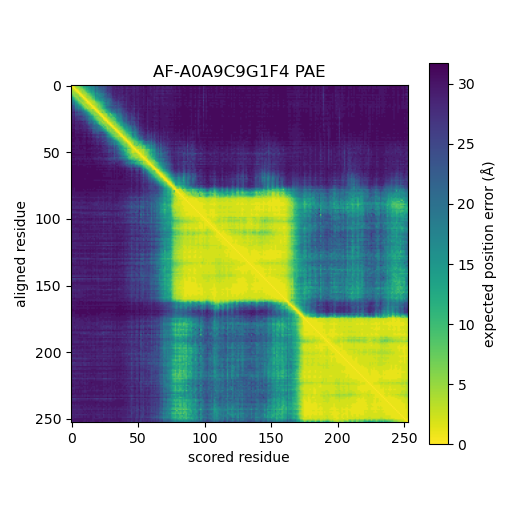 O . PRO A 1 253 ? 3.831 9.679 0.145 1.00 61.97 253 PRO A O 1
#

Mean predicted aligned error: 19.24 Å

Solvent-accessible surface area (backbone atoms only — not comparable to full-atom values): 15666 Å² total; per-residue (Å²): 132,88,83,89,83,87,81,87,79,83,81,81,82,81,84,84,81,92,79,88,91,85,80,85,77,78,81,83,80,84,83,87,92,73,87,78,82,78,78,80,79,75,75,80,61,67,64,71,62,50,69,75,66,62,74,95,65,90,75,86,73,81,86,77,80,93,69,83,78,71,86,76,72,73,86,84,64,55,79,63,58,45,39,54,53,5,44,55,45,28,64,76,53,40,32,80,34,28,64,71,29,53,89,78,31,70,37,60,57,40,36,79,73,34,46,74,56,59,74,66,34,67,70,55,56,37,49,33,39,53,69,25,50,89,88,44,45,38,42,54,68,40,81,85,58,52,72,66,51,48,41,26,18,50,51,31,43,49,67,52,18,50,54,81,90,72,47,78,83,72,78,85,53,62,54,19,62,56,49,28,62,77,48,42,31,83,35,26,56,79,20,51,98,75,36,58,29,57,59,32,29,80,56,33,47,72,54,60,73,66,33,65,70,56,55,41,51,34,40,56,68,27,50,89,92,43,46,38,44,58,68,42,86,84,58,50,72,65,32,48,43,37,19,50,50,44,46,52,65,57,14,55,123

pLDDT: mean 76.26, std 20.06, range [33.12, 97.75]

Sequence (253 aa):
MSKNTNMHRTCLRFSFQPSQSLLTIIVLVSALNLGMSSPTLATVNNQEIIDRIKPVAELNVVEAETKVPSQTNNLNGDALTTALFGRRIYSKTCKSCHGSGIMDAPTVGNTKSWAPHIAKGLPILVEHAIKGFKNMPPKGGNLSLSDDDIKAAVNYMVDHSLPQETKAPASTVTSGSSIFEDVCQACHGTGVMGAPKFGSAKSWAPHIAKGLPVLIEHAINGFKEMPAKGGDDSLSDDDIKAAVRYMVEHSQP

Radius of gyration: 31.29 Å; Cα contacts (8 Å, |Δi|>4): 238; chains: 1; bounding box: 83×78×78 Å

Secondary structure (DSSP, 8-state):
---------------------SSSSSSSSS------PPPP-----THHHHTTS--S------------------S-S-HHHHHHHHHHHIIIIIHHHHTTTGGGPPPTT-HHHHHHHHTT-HHHHHHHHHH-BTTBPGGGG-TTS-HHHHHHHHHHHHHTTS-GGGSS---SPPPHHHHIIIIIHHHHTTTGGGPPPTT-HHHHHHHHTT-HHHHHHHHHH-BTTBPGGGG-TTS-HHHHHHHHHHHHHHT--